Protein AF-A0A101KVS2-F1 (afdb_monomer_lite)

Structure (mmCIF, N/CA/C/O backbone):
data_AF-A0A101KVS2-F1
#
_entry.id   AF-A0A101KVS2-F1
#
loop_
_atom_site.group_PDB
_atom_site.id
_atom_site.type_symbol
_atom_site.label_atom_id
_atom_site.label_alt_id
_atom_site.label_comp_id
_atom_site.label_asym_id
_atom_site.label_entity_id
_atom_site.label_seq_id
_atom_site.pdbx_PDB_ins_code
_atom_site.Cartn_x
_atom_site.Cartn_y
_atom_site.Cartn_z
_atom_site.occupancy
_atom_site.B_iso_or_equiv
_atom_site.auth_seq_id
_atom_site.auth_comp_id
_atom_site.auth_asym_id
_atom_site.auth_atom_id
_atom_site.pdbx_PDB_model_num
ATOM 1 N N . MET A 1 1 ? -32.821 29.462 47.269 1.00 64.25 1 MET A N 1
ATOM 2 C CA . MET A 1 1 ? -32.572 29.800 45.849 1.00 64.25 1 MET A CA 1
AT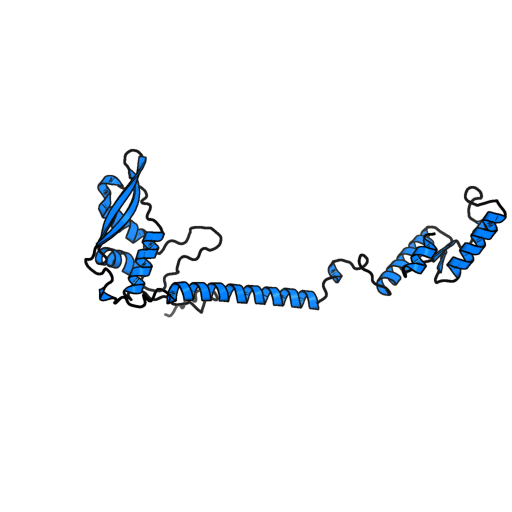OM 3 C C . MET A 1 1 ? -32.422 28.545 44.997 1.00 64.25 1 MET A C 1
ATOM 5 O O . MET A 1 1 ? -33.133 28.435 44.012 1.00 64.25 1 MET A O 1
ATOM 9 N N . GLU A 1 2 ? -31.634 27.556 45.418 1.00 78.12 2 GLU A N 1
ATOM 10 C CA . GLU A 1 2 ? -31.381 26.320 44.649 1.00 78.12 2 GLU A CA 1
ATOM 11 C C . GLU A 1 2 ? -32.613 25.428 44.422 1.00 78.12 2 GLU A C 1
ATOM 13 O O . GLU A 1 2 ? -32.857 24.999 43.302 1.00 78.12 2 GLU A O 1
ATOM 18 N N . TYR A 1 3 ? -33.450 25.205 45.444 1.00 80.75 3 TYR A N 1
ATOM 19 C CA . TYR A 1 3 ? -34.675 24.401 45.292 1.00 80.75 3 TYR A CA 1
ATOM 20 C C . TYR A 1 3 ? -35.620 24.968 44.220 1.00 80.75 3 TYR A C 1
ATOM 22 O O . TYR A 1 3 ? -36.152 24.237 43.391 1.00 80.75 3 TYR A O 1
ATOM 30 N N . ASN A 1 4 ? -35.807 26.292 44.205 1.00 82.00 4 ASN A N 1
ATOM 31 C CA . ASN A 1 4 ? -36.652 26.946 43.204 1.00 82.00 4 ASN A CA 1
ATOM 32 C C . ASN A 1 4 ? -36.005 26.906 41.813 1.00 82.00 4 ASN A C 1
ATOM 34 O O . ASN A 1 4 ? -36.716 26.735 40.830 1.00 82.00 4 ASN A O 1
ATOM 38 N N . PHE A 1 5 ? -34.677 27.028 41.740 1.00 83.62 5 PHE A N 1
ATOM 39 C CA . PHE A 1 5 ? -33.936 26.905 40.488 1.00 83.62 5 PHE A CA 1
ATOM 40 C C . PHE A 1 5 ? -34.090 25.507 39.882 1.00 83.62 5 PHE A C 1
ATOM 42 O O . PHE A 1 5 ? -34.409 25.383 38.705 1.00 83.62 5 PHE A O 1
ATOM 49 N N . ALA A 1 6 ? -33.948 24.451 40.687 1.00 82.38 6 ALA A N 1
ATOM 50 C CA . ALA A 1 6 ? -34.135 23.080 40.220 1.00 82.38 6 ALA A CA 1
ATOM 51 C C . ALA A 1 6 ? -35.555 22.850 39.671 1.00 82.38 6 ALA A C 1
ATOM 53 O O . ALA A 1 6 ? -35.713 22.231 38.620 1.00 82.38 6 ALA A O 1
ATOM 54 N N . LEU A 1 7 ? -36.574 23.422 40.326 1.00 81.38 7 LEU A N 1
ATOM 55 C CA . LEU A 1 7 ? -37.957 23.381 39.841 1.00 81.38 7 LEU A CA 1
ATOM 56 C C . LEU A 1 7 ? -38.142 24.111 38.502 1.00 81.38 7 LEU A C 1
ATOM 58 O O . LEU A 1 7 ? -38.826 23.595 37.625 1.00 81.38 7 LEU A O 1
ATOM 62 N N . GLN A 1 8 ? -37.546 25.294 38.338 1.00 84.75 8 GLN A N 1
ATOM 63 C CA . GLN A 1 8 ? -37.640 26.076 37.098 1.00 84.75 8 GLN A CA 1
ATOM 64 C C . GLN A 1 8 ? -36.899 25.405 35.937 1.00 84.75 8 GLN A C 1
ATOM 66 O O . GLN A 1 8 ? -37.408 25.355 34.821 1.00 84.75 8 GLN A O 1
ATOM 71 N N . SER A 1 9 ? -35.735 24.824 36.216 1.00 83.12 9 SER A N 1
ATOM 72 C CA . SER A 1 9 ? -34.889 24.130 35.239 1.00 83.12 9 SER A CA 1
ATOM 73 C C . SER A 1 9 ? -35.355 22.699 34.938 1.00 83.12 9 SER A C 1
ATOM 75 O O . SER A 1 9 ? -34.639 21.940 34.287 1.00 83.12 9 SER A O 1
ATOM 77 N N . SER A 1 10 ? -36.539 22.300 35.426 1.00 79.88 10 SER A N 1
ATOM 78 C CA . SER A 1 10 ? -37.093 20.947 35.280 1.00 79.88 10 SER A CA 1
ATOM 79 C C . SER A 1 10 ? -36.122 19.843 35.717 1.00 79.88 10 SER A C 1
ATOM 81 O O . SER A 1 10 ? -36.117 18.759 35.143 1.00 79.88 10 SER A O 1
ATOM 83 N N . ILE A 1 11 ? -35.257 20.106 36.699 1.00 81.31 11 ILE A N 1
ATOM 84 C CA . ILE A 1 11 ? -34.315 19.126 37.253 1.00 81.31 11 ILE A CA 1
ATOM 85 C C . ILE A 1 11 ? -35.070 18.285 38.294 1.00 81.31 11 ILE A C 1
ATOM 87 O O . ILE A 1 11 ? -35.780 18.866 39.118 1.00 81.31 11 ILE A O 1
ATOM 91 N N . PRO A 1 12 ? -34.942 16.943 38.300 1.00 82.19 12 PRO A N 1
ATOM 92 C CA . PRO A 1 12 ? -35.569 16.112 39.315 1.00 82.19 12 PRO A CA 1
ATOM 93 C C . PRO A 1 12 ? -35.141 16.527 40.719 1.00 82.19 12 PRO A C 1
ATOM 95 O O . PRO A 1 12 ? -33.951 16.625 41.019 1.00 82.19 12 PRO A O 1
ATOM 98 N N . VAL A 1 13 ? -36.122 16.767 41.587 1.00 84.75 13 VAL A N 1
ATOM 99 C CA . VAL A 1 13 ? -35.884 17.177 42.971 1.00 84.75 13 VAL A CA 1
ATOM 100 C C . VAL A 1 13 ? -36.275 16.040 43.900 1.00 84.75 13 VAL A C 1
ATOM 102 O O . VAL A 1 13 ? -37.447 15.683 43.997 1.00 84.75 13 VAL A O 1
ATOM 105 N N . LEU A 1 14 ? -35.291 15.503 44.619 1.00 86.88 14 LEU A N 1
ATOM 106 C CA . LEU A 1 14 ? -35.493 14.489 45.649 1.00 86.88 14 LEU A CA 1
ATOM 107 C C . LEU A 1 14 ? -35.476 15.164 47.025 1.00 86.88 14 LEU A C 1
ATOM 109 O O . LEU A 1 14 ? -34.443 15.660 47.472 1.00 86.88 14 LEU A O 1
ATOM 113 N N . GLY A 1 15 ? -36.632 15.220 47.687 1.00 87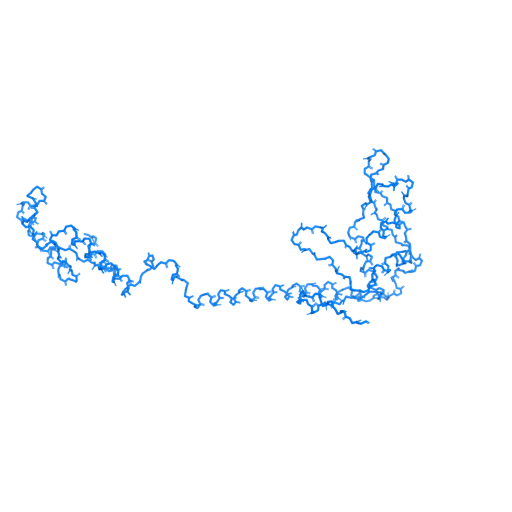.19 15 GLY A N 1
ATOM 114 C CA . GLY A 1 15 ? -36.751 15.822 49.015 1.00 87.19 15 GLY A CA 1
ATOM 115 C C . GLY A 1 15 ? -36.407 14.836 50.131 1.00 87.19 15 GLY A C 1
ATOM 116 O O . GLY A 1 15 ? -37.012 13.768 50.211 1.00 87.19 15 GLY A O 1
ATOM 117 N N . PHE A 1 16 ? -35.511 15.215 51.044 1.00 88.44 16 PHE A N 1
ATOM 118 C CA . PHE A 1 16 ? -35.227 14.460 52.271 1.00 88.44 16 PHE A CA 1
ATOM 119 C C . PHE A 1 16 ? -35.434 15.361 53.482 1.00 88.44 16 PHE A C 1
ATOM 121 O O . PHE A 1 16 ? -34.807 16.412 53.598 1.00 88.44 16 PHE A O 1
ATOM 128 N N . VAL A 1 17 ? -36.338 14.968 54.375 1.00 85.94 17 VAL A N 1
ATOM 129 C CA . VAL A 1 17 ? -36.773 15.806 55.495 1.00 85.94 17 VAL A CA 1
ATOM 130 C C . VAL A 1 17 ? -36.638 15.022 56.795 1.00 85.94 17 VAL A C 1
ATOM 132 O O . VAL A 1 17 ? -37.096 13.890 56.898 1.00 85.94 17 VAL A O 1
ATOM 135 N N . ARG A 1 18 ? -36.024 15.616 57.820 1.00 83.62 18 ARG A N 1
ATOM 136 C CA . ARG A 1 18 ? -35.877 14.942 59.116 1.00 83.62 18 ARG A CA 1
ATOM 137 C C . ARG A 1 18 ? -37.233 14.810 59.798 1.00 83.62 18 ARG A C 1
ATOM 139 O O . ARG A 1 18 ? -37.940 15.809 59.915 1.00 83.62 18 ARG A O 1
ATOM 146 N N . LYS A 1 19 ? -37.630 13.617 60.230 1.00 82.19 19 LYS A N 1
ATOM 147 C CA . LYS A 1 19 ? -38.977 13.382 60.770 1.00 82.19 19 LYS A CA 1
ATOM 148 C C . LYS A 1 19 ? -39.197 14.153 62.073 1.00 82.19 19 LYS A C 1
ATOM 150 O O . LYS A 1 19 ? -40.147 14.931 62.125 1.00 82.19 19 LYS A O 1
ATOM 155 N N . ASP A 1 20 ? -38.277 14.035 63.031 1.00 79.56 20 ASP A N 1
ATOM 156 C CA . ASP A 1 20 ? -38.296 14.788 64.290 1.00 79.56 20 ASP A CA 1
ATOM 157 C C . ASP A 1 20 ? -37.213 15.884 64.330 1.00 79.56 20 ASP A C 1
ATOM 159 O O . ASP A 1 20 ? -36.009 15.614 64.316 1.00 79.56 20 ASP A O 1
ATOM 163 N N . ILE A 1 21 ? -37.657 17.144 64.359 1.00 74.44 21 ILE A N 1
ATOM 164 C CA . ILE A 1 21 ? -36.792 18.331 64.452 1.00 74.44 21 ILE A CA 1
ATOM 165 C C . ILE A 1 21 ? -36.345 18.559 65.905 1.00 74.44 21 ILE A C 1
ATOM 167 O O . ILE A 1 21 ? -35.265 19.097 66.126 1.00 74.44 21 ILE A O 1
ATOM 171 N N . GLY A 1 22 ? -37.129 18.119 66.897 1.00 70.69 22 GLY A N 1
ATOM 172 C CA . GLY A 1 22 ? -36.824 18.299 68.321 1.00 70.69 22 GLY A CA 1
ATOM 173 C C . GLY A 1 22 ? -35.595 17.513 68.784 1.00 70.69 22 GLY A C 1
ATOM 174 O O . GLY A 1 22 ? -34.957 17.882 69.764 1.00 70.69 22 GLY A O 1
ATOM 175 N N . GLN A 1 23 ? -35.217 16.476 68.034 1.00 70.12 23 GLN A N 1
ATOM 176 C CA . GLN A 1 23 ? -33.998 15.688 68.246 1.00 70.12 23 GLN A CA 1
ATOM 177 C C . GLN A 1 23 ? -32.726 16.371 67.714 1.00 70.12 23 GLN A C 1
ATOM 179 O O . GLN A 1 23 ? -31.626 15.831 67.847 1.00 70.12 23 GLN A O 1
ATOM 184 N N . ILE A 1 24 ? -32.843 17.536 67.067 1.00 75.19 24 ILE A N 1
ATOM 185 C CA . ILE A 1 24 ? -31.685 18.314 66.625 1.00 75.19 24 ILE A CA 1
ATOM 186 C C . ILE A 1 24 ? -31.164 19.107 67.832 1.00 75.19 24 ILE A C 1
ATOM 188 O O . ILE A 1 24 ? -31.918 19.891 68.407 1.00 75.19 24 ILE A O 1
ATOM 192 N N . PRO A 1 25 ? -29.882 18.957 68.222 1.00 75.62 25 PRO A N 1
ATOM 193 C CA . PRO A 1 25 ? -29.326 19.714 69.337 1.00 75.62 25 PRO A CA 1
ATOM 194 C C . PRO A 1 25 ? -29.563 21.220 69.175 1.00 75.62 25 PRO A C 1
ATOM 196 O O . PRO A 1 25 ? -29.353 21.768 68.091 1.00 75.62 25 PRO A O 1
ATOM 199 N N . THR A 1 26 ? -29.931 21.907 70.258 1.00 70.38 26 THR A N 1
ATOM 200 C CA . THR A 1 26 ? -30.264 23.345 70.256 1.00 70.38 26 THR A CA 1
ATOM 201 C C . THR A 1 26 ? -29.147 24.219 69.682 1.00 70.38 26 THR A C 1
ATOM 203 O O . THR A 1 26 ? -29.424 25.260 69.098 1.00 70.38 26 THR A O 1
ATOM 206 N N . LYS A 1 27 ? -27.884 23.766 69.757 1.00 74.62 27 LYS A N 1
ATOM 207 C CA . LYS A 1 27 ? -26.731 24.458 69.152 1.00 74.62 27 LYS A CA 1
ATOM 208 C C . LYS A 1 27 ? -26.786 24.555 67.620 1.00 74.62 27 LYS A C 1
ATOM 210 O O . LYS A 1 27 ? -26.046 25.336 67.040 1.00 74.62 27 LYS A O 1
ATOM 215 N N . PHE A 1 28 ? -27.606 23.726 66.977 1.00 71.38 28 PHE A N 1
ATOM 216 C CA . PHE A 1 28 ? -27.804 23.672 65.527 1.00 71.38 28 PHE A CA 1
ATOM 217 C C . PHE A 1 28 ? -29.218 24.101 65.112 1.00 71.38 28 PHE A C 1
ATOM 219 O O . PHE A 1 28 ? -29.586 23.945 63.950 1.00 71.38 28 PHE A O 1
ATOM 226 N N . SER A 1 29 ? -30.017 24.592 66.061 1.00 73.88 29 SER A N 1
ATOM 227 C CA . SER A 1 29 ? -31.403 24.989 65.833 1.00 73.88 29 SER A CA 1
ATOM 228 C C . SER A 1 29 ? -31.544 26.503 65.921 1.00 73.88 29 SER A C 1
ATOM 230 O O . SER A 1 29 ? -30.991 27.141 66.814 1.00 73.88 29 SER A O 1
ATOM 232 N N . GLU A 1 30 ? -32.311 27.071 64.996 1.00 75.38 30 GLU A N 1
ATOM 233 C CA . GLU A 1 30 ? -32.668 28.486 65.015 1.00 75.38 30 GLU A CA 1
ATOM 234 C C . GLU A 1 30 ? -33.667 28.746 66.153 1.00 75.38 30 GLU A C 1
ATOM 236 O O . GLU A 1 30 ? -34.709 28.089 66.254 1.00 75.38 30 GLU A O 1
ATOM 241 N N . ASN A 1 31 ? -33.334 29.680 67.045 1.00 74.81 31 ASN A N 1
ATOM 242 C CA . ASN A 1 31 ? -34.116 29.929 68.259 1.00 74.81 31 ASN A CA 1
ATOM 243 C C . ASN A 1 31 ? -35.069 31.119 68.121 1.00 74.81 31 ASN A C 1
ATOM 245 O O . ASN A 1 31 ? -35.983 31.254 68.937 1.00 74.81 31 ASN A O 1
ATOM 249 N N . THR A 1 32 ? -34.903 31.939 67.080 1.00 83.38 32 THR A N 1
ATOM 250 C CA . THR A 1 32 ? -35.819 33.041 66.772 1.00 83.38 32 THR A CA 1
ATOM 251 C C . THR A 1 32 ? -37.181 32.525 66.293 1.00 83.38 32 THR A C 1
ATOM 253 O O . THR A 1 32 ? -37.280 31.521 65.585 1.00 83.38 32 THR A O 1
ATOM 256 N N . LEU A 1 33 ? -38.258 33.218 66.683 1.00 78.44 33 LEU A N 1
ATOM 257 C CA . LEU A 1 33 ? -39.629 32.870 66.286 1.00 78.44 33 LEU A CA 1
ATOM 258 C C . LEU A 1 33 ? -39.797 32.929 64.756 1.00 78.44 33 LEU A C 1
ATOM 260 O O . LEU A 1 33 ? -40.287 31.980 64.150 1.00 78.44 33 LEU A O 1
ATOM 264 N N . GLU A 1 34 ? -39.271 33.986 64.134 1.00 83.38 34 GLU A N 1
ATOM 265 C CA . GLU A 1 34 ? -39.295 34.193 62.681 1.00 83.38 34 GLU A CA 1
ATOM 266 C C . GLU A 1 34 ? -38.564 33.074 61.913 1.00 83.38 34 GLU A C 1
ATOM 268 O O . GLU A 1 34 ? -39.022 32.607 60.866 1.00 83.38 34 GLU A O 1
ATOM 273 N N . GLY A 1 35 ? -37.432 32.596 62.439 1.00 80.06 35 GLY A N 1
ATOM 274 C CA . GLY A 1 35 ? -36.669 31.507 61.833 1.00 80.06 35 GLY A CA 1
ATOM 275 C C . GLY A 1 35 ? -37.391 30.159 61.893 1.00 80.06 35 GLY A C 1
ATOM 276 O O . GLY A 1 35 ? -37.365 29.399 60.920 1.00 80.06 35 GLY A O 1
ATOM 277 N N . LYS A 1 36 ? -38.105 29.883 62.992 1.00 80.62 36 LYS A N 1
ATOM 278 C CA . LYS A 1 36 ? -38.937 28.675 63.138 1.00 80.62 36 LYS A CA 1
ATOM 279 C C . LYS A 1 36 ? -40.114 28.674 62.163 1.00 80.62 36 LYS A C 1
ATOM 281 O O . LYS A 1 36 ? -40.365 27.652 61.522 1.00 80.62 36 LYS A O 1
ATOM 286 N N . GLU A 1 37 ? -40.775 29.816 61.987 1.00 83.38 37 GLU A N 1
ATOM 287 C CA . GLU A 1 37 ? -41.871 29.976 61.021 1.00 83.38 37 GLU A CA 1
ATOM 288 C C . GLU A 1 37 ? -41.390 29.781 59.575 1.00 83.38 37 GLU A C 1
ATOM 290 O O . GLU A 1 37 ? -41.980 29.009 58.813 1.00 83.38 37 GLU A O 1
ATOM 295 N N . LYS A 1 38 ? -40.258 30.398 59.202 1.00 84.06 38 LYS A N 1
ATOM 296 C CA . LYS A 1 38 ? -39.644 30.230 57.872 1.00 84.06 38 LYS A CA 1
ATOM 297 C C . LYS A 1 38 ? -39.226 28.783 57.598 1.00 84.06 38 LYS A C 1
ATOM 299 O O . LYS A 1 38 ? -39.443 28.281 56.491 1.00 84.06 38 LYS A O 1
ATOM 304 N N . LEU A 1 39 ? -38.667 28.091 58.594 1.00 82.06 39 LEU A N 1
ATOM 305 C CA . LEU A 1 39 ? -38.301 26.678 58.482 1.00 82.06 39 LEU A CA 1
ATOM 306 C C . LEU A 1 39 ? -39.534 25.791 58.274 1.00 82.06 39 LEU A C 1
ATOM 308 O O . LEU A 1 39 ? -39.514 24.895 57.427 1.00 82.06 39 LEU A O 1
ATOM 312 N N . GLN A 1 40 ? -40.618 26.052 59.006 1.00 82.12 40 GLN A N 1
ATOM 313 C CA . GLN A 1 40 ? -41.867 25.309 58.868 1.00 82.12 40 GLN A CA 1
ATOM 314 C C . GLN A 1 40 ? -42.499 25.517 57.485 1.00 82.12 40 GLN A C 1
ATOM 316 O O . GLN A 1 40 ? -42.887 24.538 56.842 1.00 82.12 40 GLN A O 1
ATOM 321 N N . ALA A 1 41 ? -42.522 26.756 56.988 1.00 85.00 41 ALA A N 1
ATOM 322 C CA . ALA A 1 41 ? -43.007 27.070 55.645 1.00 85.00 41 ALA A CA 1
ATOM 323 C C . ALA A 1 41 ? -42.175 26.370 54.554 1.00 85.00 41 ALA A C 1
ATOM 325 O O . ALA A 1 41 ? -42.723 25.773 53.623 1.00 85.00 41 ALA A O 1
ATOM 326 N N . PHE A 1 42 ? -40.843 26.369 54.682 1.00 83.81 42 PHE A N 1
ATOM 327 C CA . PHE A 1 42 ? -39.969 25.656 53.748 1.00 83.81 42 PHE A CA 1
ATOM 328 C C . PHE A 1 42 ? -40.174 24.138 53.809 1.00 83.81 42 PHE A C 1
ATOM 330 O O . PHE A 1 42 ? -40.262 23.482 52.771 1.00 83.81 42 PHE A O 1
ATOM 337 N N . ARG A 1 43 ? -40.322 23.574 55.011 1.00 82.94 43 ARG A N 1
ATOM 338 C CA . ARG A 1 43 ? -40.602 22.147 55.204 1.00 82.94 43 ARG A CA 1
ATOM 339 C C . ARG A 1 43 ? -41.902 21.736 54.520 1.00 82.94 43 ARG A C 1
ATOM 341 O O . ARG A 1 43 ? -41.904 20.752 53.788 1.00 82.94 43 ARG A O 1
ATOM 348 N N . GLN A 1 44 ? -42.979 22.499 54.705 1.00 83.88 44 GLN A N 1
ATOM 349 C CA . GLN A 1 44 ? -44.252 22.252 54.020 1.00 83.88 44 GLN A CA 1
ATOM 350 C C . GLN A 1 44 ? -44.093 22.314 52.498 1.00 83.88 44 GLN A C 1
ATOM 352 O O . GLN A 1 44 ? -44.602 21.447 51.787 1.00 83.88 44 GLN A O 1
ATOM 357 N N . LYS A 1 45 ? -43.315 23.278 51.993 1.00 83.75 45 LYS A N 1
ATOM 358 C CA . LYS A 1 45 ? -43.017 23.392 50.562 1.00 83.75 45 LYS A CA 1
ATOM 359 C C . LYS A 1 45 ? -42.304 22.152 50.020 1.00 83.75 45 LYS A C 1
ATOM 361 O O . LYS A 1 45 ? -42.718 21.626 48.993 1.00 83.75 45 LYS A O 1
ATOM 366 N N . VAL A 1 46 ? -41.280 21.650 50.710 1.00 83.44 46 VAL A N 1
ATOM 367 C CA . VAL A 1 46 ? -40.557 20.434 50.295 1.00 83.44 46 VAL A CA 1
ATOM 368 C C . VAL A 1 46 ? -41.446 19.191 50.400 1.00 83.44 46 VAL A C 1
ATOM 370 O O . VAL A 1 46 ? -41.435 18.360 49.494 1.00 83.44 46 VAL A O 1
ATOM 373 N N . MET A 1 47 ? -42.256 19.088 51.459 1.00 82.56 47 MET A N 1
ATOM 374 C CA . MET A 1 47 ? -43.176 17.965 51.683 1.00 82.56 47 MET A CA 1
ATOM 375 C C . MET A 1 47 ? -44.374 17.933 50.722 1.00 82.56 47 MET A C 1
ATOM 377 O O . MET A 1 47 ? -45.018 16.898 50.601 1.00 82.56 47 MET A O 1
ATOM 381 N N . SER A 1 48 ? -44.662 19.028 50.010 1.00 79.56 48 SER A N 1
ATOM 382 C CA . SER A 1 48 ? -45.696 19.063 48.961 1.00 79.56 48 SER A CA 1
ATOM 383 C C . SER A 1 48 ? -45.344 18.240 47.710 1.00 79.56 48 SER A C 1
ATOM 385 O O . SER A 1 48 ? -46.197 18.000 46.855 1.00 79.56 48 SER A O 1
ATOM 387 N N . LYS A 1 49 ? -44.083 17.808 47.585 1.00 77.06 49 LYS A N 1
ATOM 388 C CA . LYS A 1 49 ? -43.573 16.934 46.522 1.00 77.06 49 LYS A CA 1
ATOM 389 C C . LYS A 1 49 ? -43.137 15.593 47.111 1.00 77.06 49 LYS A C 1
ATOM 391 O O . LYS A 1 49 ? -43.086 15.423 48.327 1.00 77.06 49 LYS A O 1
ATOM 396 N N . THR A 1 50 ? -42.797 14.640 46.243 1.00 76.69 50 THR A N 1
ATOM 397 C CA . THR A 1 50 ? -42.265 13.336 46.652 1.00 76.69 50 THR A CA 1
ATOM 398 C C . THR A 1 50 ? -41.033 13.532 47.533 1.00 76.69 50 THR A C 1
ATOM 400 O O . THR A 1 50 ? -39.962 13.915 47.061 1.00 76.69 50 THR A O 1
ATOM 403 N N . CYS A 1 51 ? -41.197 13.287 48.828 1.00 84.06 51 CYS A N 1
ATOM 404 C CA . CYS A 1 51 ? -40.148 13.441 49.820 1.00 84.06 51 CYS A CA 1
ATOM 405 C C . CYS A 1 51 ? -40.082 12.200 50.708 1.00 84.06 51 CYS A C 1
ATOM 407 O O . CYS A 1 51 ? -41.061 11.463 50.850 1.00 84.06 51 CYS A O 1
ATOM 409 N N . ARG A 1 52 ? -38.914 11.953 51.298 1.00 84.69 52 ARG A N 1
ATOM 410 C CA . ARG A 1 52 ? -38.727 10.892 52.285 1.00 84.69 52 ARG A CA 1
ATOM 411 C C . ARG A 1 52 ? -38.354 11.468 53.633 1.00 84.69 52 ARG A C 1
ATOM 413 O O . ARG A 1 52 ? -37.539 12.387 53.727 1.00 84.69 52 ARG A O 1
ATOM 420 N N . LEU A 1 53 ? -38.968 10.898 54.661 1.00 85.56 53 LEU A N 1
ATOM 421 C CA . LEU A 1 53 ? -38.645 11.199 56.042 1.00 85.56 53 LEU A CA 1
ATOM 422 C C . LEU A 1 53 ? -37.493 10.307 56.504 1.00 85.56 53 LEU A C 1
ATOM 424 O O . LEU A 1 53 ? -37.420 9.155 56.084 1.00 85.56 53 LEU A O 1
ATOM 428 N N . PHE A 1 54 ? -36.604 10.845 57.335 1.00 86.88 54 PHE A N 1
ATOM 429 C CA . PHE A 1 54 ? -35.524 10.081 57.963 1.00 86.88 54 PHE A CA 1
ATOM 430 C C . PHE A 1 54 ? -35.344 10.491 59.429 1.00 86.88 54 PHE A C 1
ATOM 432 O O . PHE A 1 54 ? -35.537 11.660 59.778 1.00 86.88 54 PHE A O 1
ATOM 439 N N . ASP A 1 55 ? -34.942 9.539 60.267 1.00 83.75 55 ASP A N 1
ATOM 440 C CA . ASP A 1 55 ? -34.641 9.731 61.689 1.00 83.75 55 ASP A CA 1
ATOM 441 C C . ASP A 1 55 ? -33.131 9.640 61.980 1.00 83.75 55 ASP A C 1
ATOM 443 O O . ASP A 1 55 ? -32.624 10.315 62.880 1.00 83.75 55 ASP A O 1
ATOM 447 N N . SER A 1 56 ? -32.381 8.869 61.180 1.00 84.31 56 SER A N 1
ATOM 448 C CA . SER A 1 56 ? -30.937 8.643 61.358 1.00 84.31 56 SER A CA 1
ATOM 449 C C . SER A 1 56 ? -30.110 8.921 60.096 1.00 84.31 56 SER A C 1
ATOM 451 O O . SER A 1 56 ? -30.620 8.928 58.976 1.00 84.31 56 SER A O 1
ATOM 453 N N . ALA A 1 57 ? -28.796 9.116 60.264 1.00 84.25 57 ALA A N 1
ATOM 454 C CA . ALA A 1 57 ? -27.873 9.309 59.141 1.00 84.25 57 ALA A CA 1
ATOM 455 C C . ALA A 1 57 ? -27.789 8.073 58.222 1.00 84.25 57 ALA A C 1
ATOM 457 O O . ALA A 1 57 ? -27.687 8.213 57.005 1.00 84.25 57 ALA A O 1
ATOM 458 N N . SER A 1 58 ? -27.879 6.865 58.793 1.00 82.75 58 SER A N 1
ATOM 459 C CA . SER A 1 58 ? -27.893 5.612 58.025 1.00 82.75 58 SER A CA 1
ATOM 460 C C . SER A 1 58 ? -29.150 5.501 57.156 1.00 82.75 58 SER A C 1
ATOM 462 O O . SER A 1 58 ? -29.066 5.185 55.968 1.00 82.75 58 SER A O 1
ATOM 464 N N . GLU A 1 59 ? -30.311 5.846 57.718 1.00 85.00 59 GLU A N 1
ATOM 465 C CA . GLU A 1 59 ? -31.580 5.859 56.989 1.00 85.00 59 GLU A CA 1
ATOM 466 C C . GLU A 1 59 ? -31.580 6.890 55.856 1.00 85.00 59 GLU A C 1
ATOM 468 O O . GLU A 1 59 ? -32.029 6.584 54.750 1.00 85.00 59 GLU A O 1
ATOM 473 N N . LEU A 1 60 ? -31.005 8.075 56.092 1.00 86.62 60 LEU A N 1
ATOM 474 C CA . LEU A 1 60 ? -30.813 9.079 55.048 1.00 86.62 60 LEU A CA 1
ATOM 475 C C . LEU A 1 60 ? -29.958 8.531 53.899 1.00 86.62 60 LEU A C 1
ATOM 477 O O . LEU A 1 60 ? -30.356 8.651 52.743 1.00 86.62 60 LEU A O 1
ATOM 481 N N . GLY A 1 61 ? -28.827 7.886 54.204 1.00 84.62 61 GLY A N 1
ATOM 482 C CA . GLY A 1 61 ? -27.956 7.281 53.192 1.00 84.62 61 GLY A CA 1
ATOM 483 C C . GLY A 1 61 ? -28.694 6.262 52.316 1.00 84.62 61 GLY A C 1
ATOM 484 O O . GLY A 1 61 ? -28.670 6.362 51.087 1.00 84.62 61 GLY A O 1
ATOM 485 N N . MET A 1 62 ? -29.437 5.338 52.935 1.00 85.94 62 MET A N 1
ATOM 486 C CA . MET A 1 62 ? -30.244 4.347 52.209 1.00 85.94 62 MET A CA 1
ATOM 487 C C . MET A 1 62 ? -31.357 4.991 51.373 1.00 85.94 62 MET A C 1
ATOM 489 O O . MET A 1 62 ? -31.603 4.589 50.231 1.00 85.94 62 MET A O 1
ATOM 493 N N . ALA A 1 63 ? -32.040 5.996 51.925 1.00 85.44 63 ALA A N 1
ATOM 494 C CA . ALA A 1 63 ? -33.099 6.714 51.230 1.00 85.44 63 ALA A CA 1
ATOM 495 C C . ALA A 1 63 ? -32.561 7.473 50.010 1.00 85.44 63 ALA A C 1
ATOM 497 O O . ALA A 1 63 ? -33.208 7.444 48.959 1.00 85.44 63 ALA A O 1
ATOM 498 N N . VAL A 1 64 ? -31.387 8.100 50.128 1.00 87.12 64 VAL A N 1
ATOM 499 C CA . VAL A 1 64 ? -30.715 8.817 49.037 1.00 87.12 64 VAL A CA 1
ATOM 500 C C . VAL A 1 64 ? -30.325 7.854 47.928 1.00 87.12 64 VAL A C 1
ATOM 502 O O . VAL A 1 64 ? -30.751 8.061 46.795 1.00 87.12 64 VAL A O 1
ATOM 505 N N . MET A 1 65 ? -29.611 6.769 48.244 1.00 85.50 65 MET A N 1
ATOM 506 C CA . MET A 1 65 ? -29.194 5.782 47.240 1.00 85.50 65 MET A CA 1
ATOM 507 C C . MET A 1 65 ? -30.396 5.216 46.480 1.00 85.50 65 MET A C 1
ATOM 509 O O . MET A 1 65 ? -30.442 5.276 45.254 1.00 85.50 65 MET A O 1
ATOM 513 N N . LYS A 1 66 ? -31.421 4.737 47.199 1.00 84.44 66 LYS A N 1
ATOM 514 C CA . LYS A 1 66 ? -32.608 4.136 46.572 1.00 84.44 66 LYS A CA 1
ATOM 515 C C . LYS A 1 66 ? -33.372 5.133 45.704 1.00 84.44 66 LYS A C 1
ATOM 517 O O . LYS A 1 66 ? -33.882 4.757 44.650 1.00 84.44 66 LYS A O 1
ATOM 522 N N . SER A 1 67 ? -33.492 6.380 46.155 1.00 86.38 67 SER A N 1
ATOM 523 C CA . SER A 1 67 ? -34.217 7.411 45.407 1.00 86.38 67 SER A CA 1
ATOM 524 C C . SER A 1 67 ? -33.427 7.860 44.181 1.00 86.38 67 SER A C 1
ATOM 526 O O . SER A 1 67 ? -34.016 7.968 43.114 1.00 86.38 67 SER A O 1
ATOM 528 N N . LEU A 1 68 ? -32.106 8.020 44.297 1.00 86.00 68 LEU A N 1
ATOM 529 C CA . LEU A 1 68 ? -31.232 8.390 43.186 1.00 86.00 68 LEU A CA 1
ATOM 530 C C . LEU A 1 68 ? -31.200 7.309 42.101 1.00 86.00 68 LEU A C 1
ATOM 532 O O . LEU A 1 68 ? -31.430 7.616 40.938 1.00 86.00 68 LEU A O 1
ATOM 536 N N . THR A 1 69 ? -30.995 6.040 42.467 1.00 83.25 69 THR A N 1
ATOM 537 C CA . THR A 1 69 ? -30.999 4.929 41.499 1.00 83.25 69 THR A CA 1
ATOM 538 C C . THR A 1 69 ? -32.349 4.796 40.795 1.00 83.25 69 THR A C 1
ATOM 540 O O . THR A 1 69 ? -32.408 4.529 39.596 1.00 83.25 69 THR A O 1
ATOM 543 N N . ASN A 1 70 ? -33.454 4.991 41.521 1.00 84.62 70 ASN A N 1
ATOM 544 C CA . ASN A 1 70 ? -34.778 4.955 40.911 1.00 84.62 70 ASN A CA 1
ATOM 545 C C . ASN A 1 70 ? -35.005 6.147 39.968 1.00 84.62 70 ASN A C 1
ATOM 547 O O . ASN A 1 70 ? -35.567 5.958 38.894 1.00 84.62 70 ASN A O 1
ATOM 551 N N . GLU A 1 71 ? -34.534 7.338 40.339 1.00 85.25 71 GLU A N 1
ATOM 552 C CA . GLU A 1 71 ? -34.632 8.541 39.508 1.00 85.25 71 GLU A CA 1
ATOM 553 C C . GLU A 1 71 ? -33.798 8.415 38.229 1.00 85.25 71 GLU A C 1
ATOM 555 O O . GLU A 1 71 ? -34.299 8.706 37.149 1.00 85.25 71 GLU A O 1
ATOM 560 N N . MET A 1 72 ? -32.579 7.871 38.325 1.00 82.31 72 MET A N 1
ATOM 561 C CA . MET A 1 72 ? -31.725 7.557 37.171 1.00 82.31 72 MET A CA 1
ATOM 562 C C . MET A 1 72 ? -32.400 6.615 36.170 1.00 82.31 72 MET A C 1
ATOM 564 O O . MET A 1 72 ? -32.161 6.719 34.970 1.00 82.31 72 MET A O 1
ATOM 568 N N . ARG A 1 73 ? -33.252 5.704 36.653 1.00 79.50 73 ARG A N 1
ATOM 569 C CA . ARG A 1 73 ? -33.986 4.755 35.810 1.00 79.50 73 ARG A CA 1
ATOM 570 C C . ARG A 1 73 ? -35.244 5.359 35.184 1.00 79.50 73 ARG A C 1
ATOM 572 O O . ARG A 1 73 ? -35.564 5.023 34.051 1.00 79.50 73 ARG A O 1
ATOM 579 N N . ILE A 1 74 ? -35.983 6.183 35.928 1.00 81.25 74 ILE A N 1
ATOM 580 C CA . ILE A 1 74 ? -37.253 6.770 35.465 1.00 81.25 74 ILE A CA 1
ATOM 581 C C . ILE A 1 74 ? -36.999 7.969 34.544 1.00 81.25 74 ILE A C 1
ATOM 583 O O . ILE A 1 74 ? -37.691 8.121 33.544 1.00 81.25 74 ILE A O 1
ATOM 587 N N . ASN A 1 75 ? -35.996 8.787 34.864 1.00 80.44 75 ASN A N 1
ATOM 588 C CA . ASN A 1 75 ? -35.634 10.003 34.143 1.00 80.44 75 ASN A CA 1
ATOM 589 C C . ASN A 1 75 ? -34.126 9.995 33.816 1.00 80.44 75 ASN A C 1
ATOM 591 O O . ASN A 1 75 ? -33.357 10.721 34.457 1.00 80.44 75 ASN A O 1
ATOM 595 N N . PRO A 1 76 ? -33.674 9.180 32.841 1.00 75.31 76 PRO A N 1
ATOM 596 C CA . PRO A 1 76 ? -32.267 9.135 32.454 1.00 75.31 76 PRO A CA 1
ATOM 597 C C . PRO A 1 76 ? -31.815 10.490 31.892 1.00 75.31 76 PRO A C 1
ATOM 599 O O . PRO A 1 76 ? -32.522 11.125 31.108 1.00 75.31 76 PRO A O 1
ATOM 602 N N . ARG A 1 77 ? -30.626 10.943 32.300 1.00 71.12 77 ARG A N 1
ATOM 603 C CA . ARG A 1 77 ? -30.013 12.203 31.853 1.00 71.12 77 ARG A CA 1
ATOM 604 C C . ARG A 1 77 ? -28.570 11.991 31.427 1.00 71.12 77 ARG A C 1
ATOM 606 O O . ARG A 1 77 ? -27.895 11.079 31.910 1.00 71.12 77 ARG A O 1
ATOM 613 N N . GLU A 1 78 ? -28.094 12.866 30.548 1.00 65.19 78 GLU A N 1
ATOM 614 C CA . GLU A 1 78 ? -26.683 12.934 30.171 1.00 65.19 78 GLU A CA 1
ATOM 615 C C . GLU A 1 78 ? -25.808 13.085 31.427 1.00 65.19 78 GLU A C 1
ATOM 617 O O . GLU A 1 78 ? -26.106 13.875 32.323 1.00 65.19 78 GLU A O 1
ATOM 622 N N . GLY A 1 79 ? -24.766 12.258 31.532 1.00 68.50 79 GLY A N 1
ATOM 623 C CA . GLY A 1 79 ? -23.899 12.168 32.713 1.00 68.50 79 GLY A CA 1
ATOM 624 C C . GLY A 1 79 ? -24.364 11.193 33.806 1.00 68.50 79 GLY A C 1
ATOM 625 O O . GLY A 1 79 ? -23.568 10.861 34.680 1.00 68.50 79 GLY A O 1
ATOM 626 N N . TRP A 1 80 ? -25.607 10.695 33.769 1.00 69.50 80 TRP A N 1
ATOM 627 C CA . TRP A 1 80 ? -26.097 9.632 34.671 1.00 69.50 80 TRP A CA 1
ATOM 628 C C . TRP A 1 80 ? -26.095 8.245 34.023 1.00 69.50 80 TRP A C 1
ATOM 630 O O . TRP A 1 80 ? -26.171 7.236 34.722 1.00 69.50 80 TRP A O 1
ATOM 640 N N . VAL A 1 81 ? -25.992 8.191 32.694 1.00 61.78 81 VAL A N 1
ATOM 641 C CA . VAL A 1 81 ? -25.855 6.943 31.940 1.00 61.78 81 VAL A CA 1
ATOM 642 C C . VAL A 1 81 ? -24.377 6.525 31.941 1.00 61.78 81 VAL A C 1
ATOM 644 O O . VAL A 1 81 ? -23.536 7.291 31.463 1.00 61.78 81 VAL A O 1
ATOM 647 N N . PRO A 1 82 ? -24.024 5.335 32.461 1.00 56.53 82 PRO A N 1
ATOM 648 C CA . PRO A 1 82 ? -22.664 4.811 32.374 1.00 56.53 82 PRO A CA 1
ATOM 649 C C . PRO A 1 82 ? -22.217 4.715 30.909 1.00 56.53 82 PRO A C 1
ATOM 651 O O . PRO A 1 82 ? -22.980 4.244 30.068 1.00 56.53 82 PRO A O 1
ATOM 654 N N . ALA A 1 83 ? -20.977 5.106 30.597 1.00 55.50 83 ALA A N 1
ATOM 655 C CA . ALA A 1 83 ? -20.457 5.202 29.223 1.00 55.50 83 ALA A CA 1
ATOM 656 C C . ALA A 1 83 ? -20.648 3.930 28.364 1.00 55.50 83 ALA A C 1
ATOM 658 O O . ALA A 1 83 ? -20.773 4.015 27.147 1.00 55.50 83 ALA A O 1
ATOM 659 N N . GLN A 1 84 ? -20.728 2.753 28.990 1.00 53.22 84 GLN A N 1
ATOM 660 C CA . GLN A 1 84 ? -20.981 1.473 28.317 1.00 53.22 84 GLN A CA 1
ATOM 661 C C . GLN A 1 84 ? -22.408 1.323 27.759 1.00 53.22 84 GLN A C 1
ATOM 663 O O . GLN A 1 84 ? -22.605 0.544 26.836 1.00 53.22 84 GLN A O 1
ATOM 668 N N . GLN A 1 85 ? -23.392 2.068 28.271 1.00 54.56 85 GLN A N 1
ATOM 669 C CA . GLN A 1 85 ? -24.765 2.106 27.741 1.00 54.56 85 GLN A CA 1
ATOM 670 C C . GLN A 1 85 ? -24.994 3.247 26.737 1.00 54.56 85 GLN A C 1
ATOM 672 O O . GLN A 1 85 ? -26.073 3.336 26.159 1.00 54.56 85 GLN A O 1
ATOM 677 N N . ALA A 1 86 ? -24.001 4.118 26.522 1.00 55.12 86 ALA A N 1
ATOM 678 C CA . ALA A 1 86 ? -24.122 5.257 25.612 1.00 55.12 86 ALA A CA 1
ATOM 679 C C . ALA A 1 86 ? -23.991 4.871 24.127 1.00 55.12 86 ALA A C 1
ATOM 681 O O . ALA A 1 86 ? -24.405 5.642 23.269 1.00 55.12 86 ALA A O 1
ATOM 682 N N . LYS A 1 87 ? -23.446 3.686 23.816 1.00 55.47 87 LYS A N 1
ATOM 683 C CA . LYS A 1 87 ? -23.498 3.100 22.472 1.00 55.47 87 LYS A CA 1
ATOM 684 C C . LYS A 1 87 ? -24.673 2.125 22.426 1.00 55.47 87 LYS A C 1
ATOM 686 O O . LYS A 1 87 ? -24.602 1.044 23.010 1.00 55.47 87 LYS A O 1
ATOM 691 N N . SER A 1 88 ? -25.769 2.514 21.780 1.00 67.81 88 SER A N 1
ATOM 692 C CA . SER A 1 88 ? -26.873 1.595 21.496 1.00 67.81 88 SER A CA 1
ATOM 693 C C . SER A 1 88 ? -26.364 0.437 20.630 1.00 67.81 88 SER A C 1
ATOM 695 O O . SER A 1 88 ? -25.411 0.602 19.870 1.00 67.81 88 SER A O 1
ATOM 697 N N . THR A 1 89 ? -27.021 -0.723 20.663 1.00 66.25 89 THR A N 1
ATOM 698 C CA . THR A 1 89 ? -26.745 -1.830 19.729 1.00 66.25 89 THR A CA 1
ATOM 699 C C . THR A 1 89 ? -26.758 -1.350 18.272 1.00 66.25 89 THR A C 1
ATOM 701 O O . THR A 1 89 ? -25.913 -1.754 17.482 1.00 66.25 89 THR A O 1
ATOM 704 N N . LYS A 1 90 ? -27.639 -0.388 17.959 1.00 72.62 90 LYS A N 1
ATOM 705 C CA . LYS A 1 90 ? -27.715 0.275 16.649 1.00 72.62 90 LYS A CA 1
ATOM 706 C C . LYS A 1 90 ? -26.476 1.103 16.303 1.00 72.62 90 LYS A C 1
ATOM 708 O O . LYS A 1 90 ? -26.112 1.189 15.135 1.00 72.62 90 LYS A O 1
ATOM 713 N N . ASP A 1 91 ? -25.834 1.719 17.292 1.00 72.50 91 ASP A N 1
ATOM 714 C CA . ASP A 1 91 ? -24.616 2.505 17.069 1.00 72.50 91 ASP A CA 1
ATOM 715 C C . ASP A 1 91 ? -23.427 1.585 16.795 1.00 72.50 91 ASP A C 1
ATOM 717 O O . ASP A 1 91 ? -22.607 1.890 15.936 1.00 72.50 91 ASP A O 1
ATOM 721 N N . TYR A 1 92 ? -2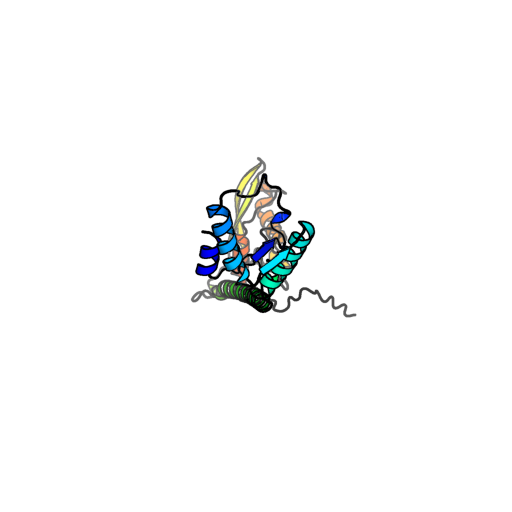3.371 0.431 17.469 1.00 71.19 92 TYR A N 1
ATOM 722 C CA . TYR A 1 92 ? -22.363 -0.595 17.204 1.00 71.19 92 TYR A CA 1
ATOM 723 C C . TYR A 1 92 ? -22.533 -1.227 15.815 1.00 71.19 92 TYR A C 1
ATOM 725 O O . TYR A 1 92 ? -21.555 -1.383 15.087 1.00 71.19 92 TYR A O 1
ATOM 733 N N . GLU A 1 93 ? -23.768 -1.554 15.424 1.00 76.12 93 GLU A N 1
ATOM 734 C CA . GLU A 1 93 ? -24.082 -2.054 14.078 1.00 76.12 93 GLU A CA 1
ATOM 735 C C . GLU A 1 93 ? -23.671 -1.043 13.003 1.00 76.12 93 GLU A C 1
ATOM 737 O O . GLU A 1 93 ? -22.977 -1.401 12.054 1.00 76.12 93 GLU A O 1
ATOM 742 N N . LYS A 1 94 ? -23.994 0.238 13.203 1.00 83.31 94 LYS A N 1
ATOM 743 C CA . LYS A 1 94 ? -23.614 1.314 12.284 1.00 83.31 94 LYS A CA 1
ATOM 744 C C . LYS A 1 94 ? -22.102 1.547 12.227 1.00 83.31 94 LYS A C 1
ATOM 746 O O . LYS A 1 94 ? -21.565 1.787 11.152 1.00 83.31 94 LYS A O 1
ATOM 751 N N . GLU A 1 95 ? -21.404 1.489 13.362 1.00 79.44 95 GLU A N 1
ATOM 752 C CA . GLU A 1 95 ? -19.939 1.599 13.422 1.00 79.44 95 GLU A CA 1
ATOM 753 C C . GLU A 1 95 ? -19.282 0.450 12.647 1.00 79.44 95 GLU A C 1
ATOM 755 O O . GLU A 1 95 ? -18.377 0.685 11.847 1.00 79.44 95 GLU A O 1
ATOM 760 N N . LYS A 1 96 ? -19.798 -0.775 12.800 1.00 82.25 96 LYS A N 1
ATOM 761 C CA . LYS A 1 96 ? -19.342 -1.940 12.040 1.00 82.25 96 LYS A CA 1
ATOM 762 C C . LYS A 1 96 ? -19.600 -1.793 10.536 1.00 82.25 96 LYS A C 1
ATOM 764 O O . LYS A 1 96 ? -18.675 -1.979 9.756 1.00 82.25 96 LYS A O 1
ATOM 769 N N . GLU A 1 97 ? -20.808 -1.400 10.128 1.00 90.25 97 GLU A N 1
ATOM 770 C CA . GLU A 1 97 ? -21.138 -1.156 8.713 1.00 90.25 97 GLU A CA 1
ATOM 771 C C . GLU A 1 97 ? -20.231 -0.090 8.084 1.00 90.25 97 GLU A C 1
ATOM 773 O O . GLU A 1 97 ? -19.768 -0.243 6.953 1.00 90.25 97 GLU A O 1
ATOM 778 N N . LEU A 1 98 ? -19.944 0.987 8.822 1.00 87.88 98 LEU A N 1
ATOM 779 C CA . LEU A 1 98 ? -19.027 2.032 8.372 1.00 87.88 98 LEU A CA 1
ATOM 780 C C . LEU A 1 98 ? -17.599 1.501 8.213 1.00 87.88 98 LEU A C 1
ATOM 782 O O . LEU A 1 98 ? -16.939 1.844 7.233 1.00 87.88 98 LEU A O 1
ATOM 786 N N . HIS A 1 99 ? -17.127 0.658 9.132 1.00 83.75 99 HIS A N 1
ATOM 787 C CA . HIS A 1 99 ? -15.820 0.015 9.012 1.00 83.75 99 HIS A CA 1
ATOM 788 C C . HIS A 1 99 ? -15.738 -0.911 7.791 1.00 83.75 99 HIS A C 1
ATOM 790 O O . HIS A 1 99 ? -14.804 -0.770 6.998 1.00 83.75 99 HIS A O 1
ATOM 796 N N . ASP A 1 100 ? -16.731 -1.778 7.593 1.00 89.38 100 ASP A N 1
ATOM 797 C CA . ASP A 1 100 ? -16.792 -2.706 6.457 1.00 89.38 100 ASP A CA 1
ATOM 798 C C . ASP A 1 100 ? -16.844 -1.943 5.115 1.00 89.38 100 ASP A C 1
ATOM 800 O O . ASP A 1 100 ? -16.191 -2.311 4.128 1.00 89.38 100 ASP A O 1
ATOM 804 N N . LEU A 1 101 ? -17.574 -0.820 5.077 1.00 91.31 101 LEU A N 1
ATOM 805 C CA . LEU A 1 101 ? -17.648 0.052 3.906 1.00 91.31 101 LEU A CA 1
ATOM 806 C C . LEU A 1 101 ? -16.312 0.751 3.627 1.00 91.31 101 LEU A C 1
ATOM 808 O O . LEU A 1 101 ? -15.876 0.792 2.475 1.00 91.31 101 LEU A O 1
ATOM 812 N N . VAL A 1 102 ? -15.645 1.285 4.655 1.00 89.25 102 VAL A N 1
ATOM 813 C CA . VAL A 1 102 ? -14.323 1.916 4.510 1.00 89.25 102 VAL A CA 1
ATOM 814 C C . VAL A 1 102 ? -13.300 0.909 3.996 1.00 89.25 102 VAL A C 1
ATOM 816 O O . VAL A 1 102 ? -12.521 1.244 3.101 1.00 89.25 102 VAL A O 1
ATOM 819 N N . GLU A 1 103 ? -13.316 -0.323 4.504 1.00 83.00 103 GLU A N 1
ATOM 820 C CA . GLU A 1 103 ? -12.440 -1.388 4.017 1.00 83.00 103 GLU A CA 1
ATOM 821 C C . GLU A 1 103 ? -12.711 -1.695 2.536 1.00 83.00 103 GLU A C 1
ATOM 823 O O . GLU A 1 103 ? -11.784 -1.716 1.723 1.00 83.00 103 GLU A O 1
ATOM 828 N N . THR A 1 104 ? -13.983 -1.852 2.161 1.00 87.31 104 THR A N 1
ATOM 829 C CA . THR A 1 104 ? -14.397 -2.134 0.778 1.00 87.31 104 THR A CA 1
ATOM 830 C C . THR A 1 104 ? -13.986 -1.014 -0.181 1.00 87.31 104 THR A C 1
ATOM 832 O O . THR A 1 104 ? -13.377 -1.271 -1.220 1.00 87.31 104 THR A O 1
ATOM 835 N N . ILE A 1 105 ? -14.257 0.243 0.183 1.00 86.75 105 ILE A N 1
ATOM 836 C CA . ILE A 1 105 ? -13.891 1.419 -0.618 1.00 86.75 105 ILE A CA 1
ATOM 837 C C . ILE A 1 105 ? -12.372 1.552 -0.733 1.00 86.75 105 ILE A C 1
ATOM 839 O O . ILE A 1 105 ? -11.868 1.929 -1.791 1.00 86.75 105 ILE A O 1
ATOM 843 N N . SER A 1 106 ? -11.626 1.250 0.330 1.00 76.56 106 SER A N 1
ATOM 844 C CA . SER A 1 106 ? -10.161 1.311 0.308 1.00 76.56 106 SER A CA 1
ATOM 845 C C . SER A 1 106 ? -9.583 0.265 -0.645 1.00 76.56 106 SER A C 1
ATOM 847 O O . SER A 1 106 ? -8.750 0.609 -1.486 1.00 76.56 106 SER A O 1
ATOM 849 N N . LYS A 1 107 ? -10.090 -0.977 -0.594 1.00 78.44 107 LYS A N 1
ATOM 850 C CA . LYS A 1 107 ? -9.715 -2.051 -1.530 1.00 78.44 107 LYS A CA 1
ATOM 851 C C . LYS A 1 107 ? -10.025 -1.675 -2.979 1.00 78.44 107 LYS A C 1
ATOM 853 O O . LYS A 1 107 ? -9.162 -1.822 -3.844 1.00 78.44 107 LYS A O 1
ATOM 858 N N . GLU A 1 108 ? -11.213 -1.134 -3.249 1.00 81.94 108 GLU A N 1
ATOM 859 C CA . GLU A 1 108 ? -11.593 -0.734 -4.609 1.00 81.94 108 GLU A CA 1
ATOM 860 C C . GLU A 1 108 ? -10.773 0.466 -5.108 1.00 81.94 108 GLU A C 1
ATOM 862 O O . GLU A 1 108 ? -10.335 0.483 -6.256 1.00 81.94 108 GLU A O 1
ATOM 867 N N . ASN A 1 109 ? -10.467 1.442 -4.248 1.00 78.12 109 ASN A N 1
ATOM 868 C CA . ASN A 1 109 ? -9.578 2.551 -4.602 1.00 78.12 109 ASN A CA 1
ATOM 869 C C . ASN A 1 109 ? -8.173 2.073 -4.972 1.00 78.12 109 ASN A C 1
ATOM 871 O O . ASN A 1 109 ? -7.599 2.548 -5.955 1.00 78.12 109 ASN A O 1
ATOM 875 N N . GLU A 1 110 ? -7.600 1.147 -4.203 1.00 72.94 110 GLU A N 1
ATOM 876 C CA . GLU A 1 110 ? -6.319 0.542 -4.562 1.00 72.94 110 GLU A CA 1
ATOM 877 C C . GLU A 1 110 ? -6.401 -0.194 -5.895 1.00 72.94 110 GLU A C 1
ATOM 879 O O . GLU A 1 110 ? -5.528 -0.016 -6.748 1.00 72.94 110 GLU A O 1
ATOM 884 N N . ARG A 1 111 ? -7.467 -0.970 -6.106 1.00 75.94 111 ARG A N 1
ATOM 885 C CA . ARG A 1 111 ? -7.700 -1.687 -7.358 1.00 75.94 111 ARG A CA 1
ATOM 886 C C . ARG A 1 111 ? -7.785 -0.737 -8.549 1.00 75.94 111 ARG A C 1
ATOM 888 O O . ARG A 1 111 ? -7.100 -0.943 -9.548 1.00 75.94 111 ARG A O 1
ATOM 895 N N . LEU A 1 112 ? -8.565 0.337 -8.449 1.00 76.38 112 LEU A N 1
ATOM 896 C CA . LEU A 1 112 ? -8.698 1.339 -9.508 1.00 76.38 112 LEU A CA 1
ATOM 897 C C . LEU A 1 112 ? -7.374 2.061 -9.773 1.00 76.38 112 LEU A C 1
ATOM 899 O O . LEU A 1 112 ? -6.999 2.229 -10.933 1.00 76.38 112 LEU A O 1
ATOM 903 N N . LYS A 1 113 ? -6.613 2.419 -8.731 1.00 72.06 113 LYS A N 1
ATOM 904 C CA . LYS A 1 113 ? -5.262 2.986 -8.886 1.00 72.06 113 LYS A CA 1
ATOM 905 C C . LYS A 1 113 ? -4.319 2.027 -9.617 1.00 72.06 113 LYS A C 1
ATOM 907 O O . LYS A 1 113 ? -3.571 2.473 -10.489 1.00 72.06 113 LYS A O 1
ATOM 912 N N . ARG A 1 114 ? -4.368 0.725 -9.306 1.00 67.81 114 ARG A N 1
ATOM 913 C CA . ARG A 1 114 ? -3.596 -0.316 -10.010 1.00 67.81 114 ARG A CA 1
ATOM 914 C C . ARG A 1 114 ? -4.037 -0.430 -11.465 1.00 67.81 114 ARG A C 1
ATOM 916 O O . ARG A 1 114 ? -3.203 -0.293 -12.348 1.00 67.81 114 ARG A O 1
ATOM 923 N N . ARG A 1 115 ? -5.341 -0.535 -11.735 1.00 69.25 115 ARG A N 1
ATOM 924 C CA . ARG A 1 115 ? -5.895 -0.580 -13.099 1.00 69.25 115 ARG A CA 1
ATOM 925 C C . ARG A 1 115 ? -5.527 0.640 -13.933 1.00 69.25 115 ARG A C 1
ATOM 927 O O . ARG A 1 115 ? -5.220 0.486 -15.108 1.00 69.25 115 ARG A O 1
ATOM 934 N N . ILE A 1 116 ? -5.537 1.839 -13.349 1.00 67.50 116 ILE A N 1
ATOM 935 C CA . ILE A 1 116 ? -5.069 3.048 -14.032 1.00 67.50 116 ILE A CA 1
ATOM 936 C C . ILE A 1 116 ? -3.588 2.887 -14.359 1.00 67.50 116 ILE A C 1
ATOM 938 O O . ILE A 1 116 ? -3.237 2.961 -15.529 1.00 67.50 116 ILE A O 1
ATOM 942 N N . ARG A 1 117 ? -2.731 2.584 -13.379 1.00 64.44 117 ARG A N 1
ATOM 943 C CA . ARG A 1 117 ? -1.286 2.379 -13.591 1.00 64.44 117 ARG A CA 1
ATOM 944 C C . ARG A 1 117 ? -0.985 1.304 -14.645 1.00 64.44 117 ARG A C 1
ATOM 946 O O . ARG A 1 117 ? -0.066 1.457 -15.443 1.00 64.44 117 ARG A O 1
ATOM 953 N N . ASP A 1 118 ? -1.773 0.239 -14.667 1.00 64.56 118 ASP A N 1
ATOM 954 C CA . ASP A 1 118 ? -1.544 -0.924 -15.514 1.00 64.56 118 ASP A CA 1
ATOM 955 C C . ASP A 1 118 ? -2.191 -0.787 -16.902 1.00 64.56 118 ASP A C 1
ATOM 957 O O . ASP A 1 118 ? -1.671 -1.344 -17.869 1.00 64.56 118 ASP A O 1
ATOM 961 N N . GLY A 1 119 ? -3.284 -0.032 -17.023 1.00 58.47 119 GLY A N 1
ATOM 962 C CA . GLY A 1 119 ? -4.019 0.200 -18.268 1.00 58.47 119 GLY A CA 1
ATOM 963 C C . GLY A 1 119 ? -3.611 1.467 -19.028 1.00 58.47 119 GLY A C 1
ATOM 964 O O . GLY A 1 119 ? -3.679 1.475 -20.254 1.00 58.47 119 GLY A O 1
ATOM 965 N N . THR A 1 120 ? -3.144 2.520 -18.344 1.00 52.12 120 THR A N 1
ATOM 966 C CA . THR A 1 120 ? -2.752 3.798 -18.988 1.00 52.12 120 THR A CA 1
ATOM 967 C C . THR A 1 120 ? -1.410 3.752 -19.708 1.00 52.12 120 THR A C 1
ATOM 969 O O . THR A 1 120 ? -1.104 4.656 -20.475 1.00 52.12 120 THR A O 1
ATOM 972 N N . LEU A 1 121 ? -0.635 2.682 -19.536 1.00 53.06 121 LEU A N 1
ATOM 973 C CA . LEU A 1 121 ? 0.593 2.472 -20.295 1.00 53.06 121 LEU A CA 1
ATOM 974 C C . LEU A 1 121 ? 0.358 1.786 -21.645 1.00 53.06 121 LEU A C 1
ATOM 976 O O . LEU A 1 121 ? 1.329 1.398 -22.269 1.00 53.06 121 LEU A O 1
ATOM 980 N N . LYS A 1 122 ? -0.872 1.624 -22.153 1.00 54.44 122 LYS A N 1
ATOM 981 C CA . LYS A 1 122 ? -1.010 1.436 -23.605 1.00 54.44 122 LYS A CA 1
ATOM 982 C C . LYS A 1 122 ? -0.708 2.781 -24.237 1.00 54.44 122 LYS A C 1
ATOM 984 O O . LYS A 1 122 ? -1.557 3.667 -24.226 1.00 54.44 122 LYS A O 1
ATOM 989 N N . ILE A 1 123 ? 0.524 2.938 -24.707 1.00 54.31 123 ILE A N 1
ATOM 990 C CA . ILE A 1 123 ? 1.003 4.152 -25.352 1.00 54.31 123 ILE A CA 1
ATOM 991 C C . ILE A 1 123 ? 0.136 4.371 -26.593 1.00 54.31 123 ILE A C 1
ATOM 993 O O . ILE A 1 123 ? 0.357 3.766 -27.640 1.00 54.31 123 ILE A O 1
ATOM 997 N N . ALA A 1 124 ? -0.924 5.163 -26.451 1.00 52.53 124 ALA A N 1
ATOM 998 C CA . ALA A 1 124 ? -1.850 5.444 -27.529 1.00 52.53 124 ALA A CA 1
ATOM 999 C C . ALA A 1 124 ? -1.077 6.182 -28.631 1.00 52.53 124 ALA A C 1
ATOM 1001 O O . ALA A 1 124 ? -0.803 7.372 -28.509 1.00 52.53 124 ALA A O 1
ATOM 1002 N N . GLY A 1 125 ? -0.676 5.447 -29.672 1.00 59.97 125 GLY A N 1
ATOM 1003 C CA . GLY A 1 125 ? 0.022 5.984 -30.840 1.00 59.97 125 GLY A CA 1
ATOM 1004 C C . GLY A 1 125 ? 1.439 5.459 -31.103 1.00 59.97 125 GLY A C 1
ATOM 1005 O O . GLY A 1 125 ? 1.922 5.702 -32.204 1.00 59.97 125 GLY A O 1
ATOM 1006 N N . LEU A 1 126 ? 2.088 4.725 -30.186 1.00 62.94 126 LEU A N 1
ATOM 1007 C CA . LEU A 1 126 ? 3.371 4.063 -30.490 1.00 62.94 126 LEU A CA 1
ATOM 1008 C C . LEU A 1 126 ? 3.142 2.623 -30.943 1.00 62.94 126 LEU A C 1
ATOM 1010 O O . LEU A 1 126 ? 2.351 1.889 -30.345 1.00 62.94 126 LEU A O 1
ATOM 1014 N N . LYS A 1 127 ? 3.840 2.210 -32.002 1.00 74.75 127 LYS A N 1
ATOM 1015 C CA . LYS A 1 127 ? 3.885 0.804 -32.403 1.00 74.75 127 LYS A CA 1
ATOM 1016 C C . LYS A 1 127 ? 4.923 0.095 -31.541 1.00 74.75 127 LYS A C 1
ATOM 1018 O O . LYS A 1 127 ? 5.932 0.680 -31.164 1.00 74.75 127 LYS A O 1
ATOM 1023 N N . THR A 1 128 ? 4.719 -1.191 -31.278 1.00 76.94 128 THR A N 1
ATOM 1024 C CA . THR A 1 128 ? 5.721 -2.023 -30.589 1.00 76.94 128 THR A CA 1
ATOM 1025 C C . THR A 1 128 ? 7.065 -2.040 -31.320 1.00 76.94 128 THR A C 1
ATOM 1027 O O . THR A 1 128 ? 8.098 -2.140 -30.674 1.00 76.94 128 THR A O 1
ATOM 1030 N N . SER A 1 129 ? 7.066 -1.855 -32.646 1.00 80.81 129 SER A N 1
ATOM 1031 C CA . SER A 1 129 ? 8.276 -1.695 -33.464 1.00 80.81 129 SER A CA 1
ATOM 1032 C C . SER A 1 129 ? 9.128 -0.478 -33.107 1.00 80.81 129 SER A C 1
ATOM 1034 O O . SER A 1 129 ? 10.297 -0.445 -33.472 1.00 80.81 129 SER A O 1
ATOM 1036 N N . ASP A 1 130 ? 8.543 0.523 -32.449 1.00 84.88 130 ASP A N 1
ATOM 1037 C CA . ASP A 1 130 ? 9.222 1.772 -32.096 1.00 84.88 130 ASP A CA 1
ATOM 1038 C C . ASP A 1 130 ? 9.934 1.661 -30.734 1.00 84.88 130 ASP A C 1
ATOM 1040 O O . ASP A 1 130 ? 10.659 2.567 -30.326 1.00 84.88 130 ASP A O 1
ATOM 1044 N N . LEU A 1 131 ? 9.711 0.558 -30.011 1.00 87.56 131 LEU A N 1
ATOM 1045 C CA . LEU A 1 131 ? 10.340 0.272 -28.730 1.00 87.56 131 LEU A CA 1
ATOM 1046 C C . LEU A 1 131 ? 11.672 -0.449 -28.943 1.00 87.56 131 LEU A C 1
ATOM 1048 O O . LEU A 1 131 ? 11.771 -1.361 -29.761 1.00 87.56 131 LEU A O 1
ATOM 1052 N N . ALA A 1 132 ? 12.676 -0.066 -28.154 1.00 90.50 132 ALA A N 1
ATOM 1053 C CA . ALA A 1 132 ? 13.981 -0.717 -28.159 1.00 90.50 132 ALA A CA 1
ATOM 1054 C C . ALA A 1 132 ? 13.848 -2.219 -27.845 1.00 90.50 132 ALA A C 1
ATOM 1056 O O . ALA A 1 132 ? 13.187 -2.591 -26.878 1.00 90.50 132 ALA A O 1
ATOM 1057 N N . GLN A 1 133 ? 14.458 -3.091 -28.637 1.00 92.25 133 GLN A N 1
ATOM 1058 C CA . GLN A 1 133 ? 14.327 -4.541 -28.486 1.00 92.25 133 GLN A CA 1
ATOM 1059 C C . GLN A 1 133 ? 15.550 -5.284 -29.030 1.00 92.25 133 GLN A C 1
ATOM 1061 O O . GLN A 1 133 ? 16.343 -4.748 -29.801 1.00 92.25 133 GLN A O 1
ATOM 1066 N N . GLY A 1 134 ? 15.706 -6.546 -28.633 1.00 91.50 134 GLY A N 1
ATOM 1067 C CA . GLY A 1 134 ? 16.787 -7.392 -29.129 1.00 91.50 134 GLY A CA 1
ATOM 1068 C C . GLY A 1 134 ? 18.173 -6.819 -28.818 1.00 91.50 134 GLY A C 1
ATOM 1069 O O . GLY A 1 134 ? 18.526 -6.571 -27.663 1.00 91.50 134 GLY A O 1
ATOM 1070 N N . SER A 1 135 ? 18.938 -6.536 -29.873 1.00 94.69 135 SER A N 1
ATOM 1071 C CA . SER A 1 135 ? 20.286 -5.968 -29.794 1.00 94.69 135 SER A CA 1
ATOM 1072 C C . SER A 1 135 ? 20.349 -4.497 -29.366 1.00 94.69 135 SER A C 1
ATOM 1074 O O . SER A 1 135 ? 21.451 -3.997 -29.115 1.00 94.69 135 SER A O 1
ATOM 1076 N N . ASP A 1 136 ? 19.215 -3.791 -29.304 1.00 95.25 136 ASP A N 1
ATOM 1077 C CA . ASP A 1 136 ? 19.181 -2.394 -28.869 1.00 95.25 136 ASP A CA 1
ATOM 1078 C C . ASP A 1 136 ? 19.716 -2.249 -27.442 1.00 95.25 136 ASP A C 1
ATOM 1080 O O . ASP A 1 136 ? 19.438 -3.068 -26.562 1.00 95.25 136 ASP A O 1
ATOM 1084 N N . ARG A 1 137 ? 20.498 -1.190 -27.212 1.00 94.06 137 ARG A N 1
ATOM 1085 C CA . ARG A 1 137 ? 21.216 -0.957 -25.954 1.00 94.06 137 ARG A CA 1
ATOM 1086 C C . ARG A 1 137 ? 20.423 -0.056 -25.010 1.00 94.06 137 ARG A C 1
ATOM 1088 O O . ARG A 1 137 ? 19.888 0.972 -25.417 1.00 94.06 137 ARG A O 1
ATOM 1095 N N . HIS A 1 138 ? 20.415 -0.420 -23.734 1.00 93.38 138 HIS A N 1
ATOM 1096 C CA . HIS A 1 138 ? 19.865 0.344 -22.626 1.00 93.38 138 HIS A CA 1
ATOM 1097 C C . HIS A 1 138 ? 20.977 0.701 -21.631 1.00 93.38 138 HIS A C 1
ATOM 1099 O O . HIS A 1 138 ? 21.810 -0.137 -21.281 1.00 93.38 138 HIS A O 1
ATOM 1105 N N . GLU A 1 139 ? 21.003 1.959 -21.194 1.00 93.81 139 GLU A N 1
ATOM 1106 C CA . GLU A 1 139 ? 22.013 2.475 -20.270 1.00 93.81 139 GLU A CA 1
ATOM 1107 C C . GLU A 1 139 ? 21.487 2.435 -18.830 1.00 93.81 139 GLU A C 1
ATOM 1109 O O . GLU A 1 139 ? 20.544 3.146 -18.482 1.00 93.81 139 GLU A O 1
ATOM 1114 N N . LEU A 1 140 ? 22.121 1.622 -17.988 1.00 91.25 140 LEU A N 1
ATOM 1115 C CA . LEU A 1 140 ? 21.794 1.467 -16.572 1.00 91.25 140 LEU A CA 1
ATOM 1116 C C . LEU A 1 140 ? 22.802 2.219 -15.708 1.00 91.25 140 LEU A C 1
ATOM 1118 O O . LEU A 1 140 ? 24.012 2.054 -15.874 1.00 91.25 140 LEU A O 1
ATOM 1122 N N . LYS A 1 141 ? 22.312 3.014 -14.751 1.00 90.69 141 LYS A N 1
ATOM 1123 C CA . LYS A 1 141 ? 23.168 3.745 -13.809 1.00 90.69 141 LYS A CA 1
ATOM 1124 C C . LYS A 1 141 ? 23.308 2.963 -12.516 1.00 90.69 141 LYS A C 1
ATOM 1126 O O . LYS A 1 141 ? 22.339 2.771 -11.787 1.00 90.69 141 LYS A O 1
ATOM 1131 N N . ILE A 1 142 ? 24.535 2.575 -12.204 1.00 91.62 142 ILE A N 1
ATOM 1132 C CA . ILE A 1 142 ? 24.850 1.735 -11.055 1.00 91.62 142 ILE A CA 1
ATOM 1133 C C . ILE A 1 142 ? 25.722 2.497 -10.065 1.00 91.62 142 ILE A C 1
ATOM 1135 O O . ILE A 1 142 ? 26.617 3.243 -10.456 1.00 91.62 142 ILE A O 1
ATOM 1139 N N . GLY A 1 143 ? 25.457 2.325 -8.777 1.00 90.75 143 GLY A N 1
ATOM 1140 C CA . GLY A 1 143 ? 26.279 2.849 -7.695 1.00 90.75 143 GLY A CA 1
ATOM 1141 C C . GLY A 1 143 ? 27.115 1.747 -7.064 1.00 90.75 143 GLY A C 1
ATOM 1142 O O . GLY A 1 143 ? 26.622 0.645 -6.851 1.00 90.75 143 GLY A O 1
ATOM 1143 N N . PHE A 1 144 ? 28.374 2.019 -6.744 1.00 90.62 144 PHE A N 1
ATOM 1144 C CA . PHE A 1 144 ? 29.166 1.142 -5.881 1.00 90.62 144 PHE A CA 1
ATOM 1145 C C . PHE A 1 144 ? 30.306 1.921 -5.223 1.00 90.62 144 PHE A C 1
ATOM 1147 O O . PHE A 1 144 ? 30.734 2.973 -5.698 1.00 90.62 144 PHE A O 1
ATOM 1154 N N . ASN A 1 145 ? 30.828 1.393 -4.117 1.00 90.06 145 ASN A N 1
ATOM 1155 C CA . ASN A 1 145 ? 32.063 1.909 -3.528 1.00 90.06 145 ASN A CA 1
ATOM 1156 C C . ASN A 1 145 ? 33.255 1.396 -4.336 1.00 90.06 145 ASN A C 1
ATOM 1158 O O . ASN A 1 145 ? 33.382 0.190 -4.515 1.00 90.06 145 ASN A O 1
ATOM 1162 N N . ASN A 1 146 ? 34.139 2.273 -4.800 1.00 83.12 146 ASN A N 1
ATOM 1163 C CA . ASN A 1 146 ? 35.340 1.870 -5.530 1.00 83.12 146 ASN A CA 1
ATOM 1164 C C . ASN A 1 146 ? 36.430 1.306 -4.583 1.00 83.12 146 ASN A C 1
ATOM 1166 O O . ASN A 1 146 ? 36.214 1.120 -3.377 1.00 83.12 146 ASN A O 1
ATOM 1170 N N . ARG A 1 147 ? 37.629 1.020 -5.114 1.00 81.44 147 ARG A N 1
ATOM 1171 C CA . ARG A 1 147 ? 38.765 0.506 -4.319 1.00 81.44 147 ARG A CA 1
ATOM 1172 C C . ARG A 1 147 ? 39.171 1.435 -3.170 1.00 81.44 147 ARG A C 1
ATOM 1174 O O . ARG A 1 147 ? 39.494 0.938 -2.092 1.00 81.44 147 ARG A O 1
ATOM 1181 N N . ASP A 1 148 ? 39.025 2.740 -3.366 1.00 85.69 148 ASP A N 1
ATOM 1182 C CA . ASP A 1 148 ? 39.348 3.788 -2.392 1.00 85.69 148 ASP A CA 1
ATOM 1183 C C . ASP A 1 148 ? 38.199 4.087 -1.414 1.00 85.69 148 ASP A C 1
ATOM 1185 O O . ASP A 1 148 ? 38.274 5.037 -0.639 1.00 85.69 148 ASP A O 1
ATOM 1189 N N . LYS A 1 149 ? 37.135 3.268 -1.422 1.00 84.25 149 LYS A N 1
ATOM 1190 C CA . LYS A 1 149 ? 35.911 3.436 -0.615 1.00 84.25 149 LYS A CA 1
ATOM 1191 C C . LYS A 1 149 ? 35.113 4.706 -0.939 1.00 84.25 149 LYS A C 1
ATOM 1193 O O . LYS A 1 149 ? 34.286 5.123 -0.133 1.00 84.25 149 LYS A O 1
ATOM 1198 N N . ASN A 1 150 ? 35.309 5.280 -2.124 1.00 88.50 150 ASN A N 1
ATOM 1199 C CA . ASN A 1 150 ? 34.502 6.389 -2.615 1.00 88.50 150 ASN A CA 1
ATOM 1200 C C . ASN A 1 150 ? 33.285 5.854 -3.373 1.00 88.50 150 ASN A C 1
ATOM 1202 O O . ASN A 1 150 ? 33.422 5.024 -4.278 1.00 88.50 150 ASN A O 1
ATOM 1206 N N . TYR A 1 151 ? 32.097 6.346 -3.025 1.00 90.12 151 TYR A N 1
ATOM 1207 C CA . TYR A 1 151 ? 30.875 6.016 -3.750 1.00 90.12 151 TYR A CA 1
ATOM 1208 C C . TYR A 1 151 ? 30.910 6.655 -5.139 1.00 90.12 151 TYR A C 1
ATOM 1210 O O . TYR A 1 151 ? 31.024 7.874 -5.267 1.00 90.12 151 TYR A O 1
ATOM 1218 N N . THR A 1 152 ? 30.831 5.826 -6.176 1.00 88.94 152 THR A N 1
ATOM 1219 C CA . THR A 1 152 ? 30.908 6.251 -7.576 1.00 88.94 152 THR A CA 1
ATOM 1220 C C . THR A 1 152 ? 29.702 5.721 -8.339 1.00 88.94 152 THR A C 1
ATOM 1222 O O . THR A 1 152 ? 29.187 4.647 -8.027 1.00 88.94 152 THR A O 1
ATOM 1225 N N . ILE A 1 153 ? 29.247 6.487 -9.332 1.00 89.88 153 ILE A N 1
ATOM 1226 C CA . ILE A 1 153 ? 28.178 6.084 -10.246 1.00 89.88 153 ILE A CA 1
ATOM 1227 C C . ILE A 1 153 ? 28.804 5.754 -11.600 1.00 89.88 153 ILE A C 1
ATOM 1229 O O . ILE A 1 153 ? 29.539 6.572 -12.148 1.00 89.88 153 ILE A O 1
ATOM 1233 N N . PHE A 1 154 ? 28.484 4.581 -12.135 1.00 88.56 154 PHE A N 1
ATOM 1234 C CA . PHE A 1 154 ? 28.887 4.128 -13.463 1.00 88.56 154 PHE A CA 1
ATOM 1235 C C . PHE A 1 154 ? 27.666 3.886 -14.344 1.00 88.56 154 PHE A C 1
ATOM 1237 O O . PHE A 1 154 ? 26.613 3.478 -13.859 1.00 88.56 154 PHE A O 1
ATOM 1244 N N . SER A 1 155 ? 27.829 4.114 -15.643 1.00 90.81 155 SER A N 1
ATOM 1245 C CA . SER A 1 155 ? 26.841 3.748 -16.654 1.00 90.81 155 SER A CA 1
ATOM 1246 C C . SER A 1 155 ? 27.259 2.453 -17.339 1.00 90.81 155 SER A C 1
ATOM 1248 O O . SER A 1 155 ? 28.370 2.361 -17.860 1.00 90.81 155 SER A O 1
ATOM 1250 N N . VAL A 1 156 ? 26.365 1.468 -17.367 1.00 92.00 156 VAL A N 1
ATOM 1251 C CA . VAL A 1 156 ? 26.563 0.192 -18.063 1.00 92.00 156 VAL A CA 1
ATOM 1252 C C . VAL A 1 156 ? 25.594 0.112 -19.237 1.00 92.00 156 VAL A C 1
ATOM 1254 O O . VAL A 1 156 ? 24.395 0.303 -19.063 1.00 92.00 156 VAL A O 1
ATOM 1257 N N . SER A 1 157 ? 26.113 -0.171 -20.433 1.00 94.56 157 SER A N 1
ATOM 1258 C CA . SER A 1 157 ? 25.316 -0.307 -21.657 1.00 94.56 157 SER A CA 1
ATOM 1259 C C . SER A 1 157 ? 25.058 -1.782 -21.968 1.00 94.56 157 SER A C 1
ATOM 1261 O O . SER A 1 157 ? 25.955 -2.501 -22.410 1.00 94.56 157 SER A O 1
ATOM 1263 N N . VAL A 1 158 ? 23.828 -2.237 -21.733 1.00 94.56 158 VAL A N 1
ATOM 1264 C CA . VAL A 1 158 ? 23.409 -3.646 -21.844 1.00 94.56 158 VAL A CA 1
ATOM 1265 C C . VAL A 1 158 ? 22.338 -3.768 -22.925 1.00 94.56 158 VAL A C 1
ATOM 1267 O O . VAL A 1 158 ? 21.507 -2.875 -23.061 1.00 94.56 158 VAL A O 1
ATOM 1270 N N . SER A 1 159 ? 22.354 -4.827 -23.735 1.00 96.12 159 SER A N 1
ATOM 1271 C CA . SER A 1 159 ? 21.286 -5.055 -24.720 1.00 96.12 159 SER A CA 1
ATOM 1272 C C . SER A 1 159 ? 20.014 -5.607 -24.075 1.00 96.12 159 SER A C 1
ATOM 1274 O O . SER A 1 159 ? 20.064 -6.256 -23.027 1.00 96.12 159 SER A O 1
ATOM 1276 N N . TRP A 1 160 ? 18.862 -5.385 -24.709 1.00 94.94 160 TRP A N 1
ATOM 1277 C CA . TRP A 1 160 ? 17.598 -5.966 -24.248 1.00 94.94 160 TRP A CA 1
ATOM 1278 C C . TRP A 1 160 ? 17.596 -7.500 -24.285 1.00 94.94 160 TRP A C 1
ATOM 1280 O O . TRP A 1 160 ? 17.000 -8.109 -23.397 1.00 94.94 160 TRP A O 1
ATOM 1290 N N . ASP A 1 161 ? 18.307 -8.122 -25.230 1.00 94.50 161 ASP A N 1
ATOM 1291 C CA . ASP A 1 161 ? 18.518 -9.576 -25.262 1.00 94.50 161 ASP A CA 1
ATOM 1292 C C . ASP A 1 161 ? 19.287 -10.070 -24.033 1.00 94.50 161 ASP A C 1
ATOM 1294 O O . ASP A 1 161 ? 18.861 -11.028 -23.390 1.00 94.50 161 ASP A O 1
ATOM 1298 N N . GLU A 1 162 ? 20.384 -9.403 -23.658 1.00 94.94 162 GLU A N 1
ATOM 1299 C CA . GLU A 1 162 ? 21.169 -9.754 -22.463 1.00 94.94 162 GLU A CA 1
ATOM 1300 C C . GLU A 1 162 ? 20.327 -9.616 -21.183 1.00 94.94 162 GLU A C 1
ATOM 1302 O O . GLU A 1 162 ? 20.362 -10.493 -20.314 1.00 94.94 162 GLU A O 1
ATOM 1307 N N . ILE A 1 163 ? 19.521 -8.550 -21.086 1.00 93.94 163 ILE A N 1
ATOM 1308 C CA . ILE A 1 163 ? 18.589 -8.345 -19.969 1.00 93.94 163 ILE A CA 1
ATOM 1309 C C . ILE A 1 163 ? 17.570 -9.486 -19.928 1.00 93.94 163 ILE A C 1
ATOM 1311 O O . ILE A 1 163 ? 17.441 -10.152 -18.900 1.00 93.94 163 ILE A O 1
ATOM 1315 N N . PHE A 1 164 ? 16.867 -9.742 -21.035 1.00 91.94 164 PHE A N 1
ATOM 1316 C CA . PHE A 1 164 ? 15.788 -10.726 -21.084 1.00 91.94 164 PHE A CA 1
ATOM 1317 C C . PHE A 1 164 ? 16.286 -12.157 -20.856 1.00 91.94 164 PHE A C 1
ATOM 1319 O O . PHE A 1 164 ? 15.675 -12.891 -20.082 1.00 91.94 164 PHE A O 1
ATOM 1326 N N . GLN A 1 165 ? 17.422 -12.545 -21.443 1.00 92.44 165 GLN A N 1
ATOM 1327 C CA . GLN A 1 165 ? 18.045 -13.852 -21.198 1.00 92.44 165 GLN A CA 1
ATOM 1328 C C . GLN A 1 165 ? 18.407 -14.052 -19.722 1.00 92.44 165 GLN A C 1
ATOM 1330 O O . GLN A 1 165 ? 18.289 -15.160 -19.199 1.00 92.44 165 GLN A O 1
ATOM 1335 N N . THR A 1 166 ? 18.819 -12.980 -19.043 1.00 93.06 166 THR A N 1
ATOM 1336 C CA . THR A 1 166 ? 19.229 -13.022 -17.636 1.00 93.06 166 THR A CA 1
ATOM 1337 C C . THR A 1 166 ? 18.038 -13.105 -16.687 1.00 93.06 166 THR A C 1
ATOM 1339 O O . THR A 1 166 ? 18.049 -13.900 -15.744 1.00 93.06 166 THR A O 1
ATOM 1342 N N . ILE A 1 167 ? 17.017 -12.269 -16.895 1.00 90.50 167 ILE A N 1
ATOM 1343 C CA . ILE A 1 167 ? 15.905 -12.151 -15.944 1.00 90.50 167 ILE A CA 1
ATOM 1344 C C . ILE A 1 167 ? 14.730 -13.066 -16.289 1.00 90.50 167 ILE A C 1
ATOM 1346 O O . ILE A 1 167 ? 14.062 -13.552 -15.380 1.00 90.50 167 ILE A O 1
ATOM 1350 N N . GLY A 1 168 ? 14.523 -13.374 -17.572 1.00 87.50 168 GLY A N 1
ATOM 1351 C CA . GLY A 1 168 ? 13.417 -14.186 -18.085 1.00 87.50 168 GLY A CA 1
ATOM 1352 C C . GLY A 1 168 ? 13.205 -15.519 -17.354 1.00 87.50 168 GLY A C 1
ATOM 1353 O O . GLY A 1 168 ? 12.073 -15.796 -16.960 1.00 87.50 168 GLY A O 1
ATOM 1354 N N . PRO A 1 169 ? 14.252 -16.323 -17.074 1.00 87.69 169 PRO A N 1
ATOM 1355 C CA . PRO A 1 169 ? 14.097 -17.576 -16.332 1.00 87.69 169 PRO A CA 1
ATOM 1356 C C . PRO A 1 169 ? 13.522 -17.393 -14.920 1.00 87.69 169 PRO A C 1
ATOM 1358 O O . PRO A 1 169 ? 12.679 -18.174 -14.488 1.00 87.69 169 PRO A O 1
ATOM 1361 N N . ALA A 1 170 ? 13.937 -16.338 -14.210 1.00 83.69 170 ALA A N 1
ATOM 1362 C CA . ALA A 1 170 ? 13.423 -16.004 -12.878 1.00 83.69 170 ALA A CA 1
ATOM 1363 C C . ALA A 1 170 ? 12.029 -15.353 -12.925 1.00 83.69 170 ALA A C 1
ATOM 1365 O O . ALA A 1 170 ? 11.382 -15.193 -11.890 1.00 83.69 170 ALA A O 1
ATOM 1366 N N . MET A 1 171 ? 11.575 -14.979 -14.123 1.00 79.88 171 MET A N 1
ATOM 1367 C CA . MET A 1 171 ? 10.258 -14.415 -14.385 1.00 79.88 171 MET A CA 1
ATOM 1368 C C . MET A 1 171 ? 9.221 -15.463 -14.815 1.00 79.88 171 MET A C 1
ATOM 1370 O O . MET A 1 171 ? 8.071 -15.109 -15.068 1.00 79.88 171 MET A O 1
ATOM 1374 N N . TYR A 1 172 ? 9.594 -16.744 -14.892 1.00 77.38 172 TYR A N 1
ATOM 1375 C CA . TYR A 1 172 ? 8.669 -17.813 -15.254 1.00 77.38 172 TYR A CA 1
ATOM 1376 C C . TYR A 1 172 ? 7.621 -18.043 -14.150 1.00 77.38 172 TYR A C 1
ATOM 1378 O O . TYR A 1 172 ? 7.956 -18.408 -13.023 1.00 77.38 172 TYR A O 1
ATOM 1386 N N . GLY A 1 173 ? 6.341 -17.860 -14.486 1.00 72.75 173 GLY A N 1
ATOM 1387 C CA . GLY A 1 173 ? 5.211 -18.005 -13.563 1.00 72.75 173 GLY A CA 1
ATOM 1388 C C . GLY A 1 173 ? 4.712 -16.673 -12.990 1.00 72.75 173 GLY A C 1
ATOM 1389 O O . GLY A 1 173 ? 4.852 -15.620 -13.607 1.00 72.75 173 GLY A O 1
ATOM 1390 N N . TYR A 1 174 ? 4.079 -16.719 -11.815 1.00 66.44 174 TYR A N 1
ATOM 1391 C CA . TYR A 1 174 ? 3.536 -15.528 -11.159 1.00 66.44 174 TYR A CA 1
ATOM 1392 C C . TYR A 1 174 ? 4.622 -14.791 -10.379 1.00 66.44 174 TYR A C 1
ATOM 1394 O O . TYR A 1 174 ? 5.153 -15.310 -9.397 1.00 66.44 174 TYR A O 1
ATOM 1402 N N . ILE A 1 175 ? 4.907 -13.552 -10.776 1.00 70.81 175 ILE A N 1
ATOM 1403 C CA . ILE A 1 175 ? 5.784 -12.657 -10.021 1.00 70.81 175 ILE A CA 1
ATOM 1404 C C . ILE A 1 175 ? 4.920 -11.672 -9.249 1.00 70.81 175 ILE A C 1
ATOM 1406 O O . ILE A 1 175 ? 4.158 -10.898 -9.832 1.00 70.81 175 ILE A O 1
ATOM 1410 N N . VAL A 1 176 ? 5.066 -11.671 -7.927 1.00 65.12 176 VAL A N 1
ATOM 1411 C CA . VAL A 1 176 ? 4.421 -10.669 -7.081 1.00 65.12 176 VAL A CA 1
ATOM 1412 C C . VAL A 1 176 ? 5.107 -9.328 -7.317 1.00 65.12 176 VAL A C 1
ATOM 1414 O O . VAL A 1 176 ? 6.311 -9.173 -7.111 1.00 65.12 176 VAL A O 1
ATOM 1417 N N . ARG A 1 177 ? 4.332 -8.343 -7.768 1.00 62.50 177 ARG A N 1
ATOM 1418 C CA . ARG A 1 177 ? 4.804 -6.964 -7.902 1.00 62.50 177 ARG A CA 1
ATOM 1419 C C . ARG A 1 177 ? 5.120 -6.387 -6.521 1.00 62.50 177 ARG A C 1
ATOM 1421 O O . ARG A 1 177 ? 4.401 -6.666 -5.564 1.00 62.50 177 ARG A O 1
ATOM 1428 N N . LYS A 1 178 ? 6.126 -5.510 -6.432 1.00 62.06 178 LYS A N 1
ATOM 1429 C CA . LYS A 1 178 ? 6.404 -4.726 -5.219 1.00 62.06 178 LYS A CA 1
ATOM 1430 C C . LYS A 1 178 ? 5.139 -3.959 -4.800 1.00 62.06 178 LYS A C 1
ATOM 1432 O O . LYS A 1 178 ? 4.723 -3.013 -5.468 1.00 62.06 178 LYS A O 1
ATOM 1437 N N . VAL A 1 179 ? 4.517 -4.388 -3.703 1.00 53.56 179 VAL A N 1
ATOM 1438 C CA . VAL A 1 179 ? 3.521 -3.600 -2.969 1.00 53.56 179 VAL A CA 1
ATOM 1439 C C . VAL A 1 179 ? 4.225 -3.035 -1.745 1.00 53.56 179 VAL A C 1
ATOM 1441 O O . VAL A 1 179 ? 4.914 -3.762 -1.028 1.00 53.56 179 VAL A O 1
ATOM 1444 N N . GLU A 1 180 ? 4.090 -1.731 -1.531 1.00 46.31 180 GLU A N 1
ATOM 1445 C CA . GLU A 1 180 ? 4.561 -1.069 -0.321 1.00 46.31 180 GLU A CA 1
ATOM 1446 C C . GLU A 1 180 ? 3.640 -1.486 0.832 1.00 46.31 180 GLU A C 1
ATOM 1448 O O . GLU A 1 180 ? 2.541 -0.961 0.994 1.00 46.31 180 GLU A O 1
ATOM 1453 N N . GLN A 1 181 ? 4.050 -2.499 1.596 1.00 43.38 181 GLN A N 1
ATOM 1454 C CA . GLN A 1 181 ? 3.319 -2.963 2.771 1.00 43.38 181 GLN A CA 1
ATOM 1455 C C . GLN A 1 181 ? 4.114 -2.585 4.024 1.00 43.38 181 GLN A C 1
ATOM 1457 O O . GLN A 1 181 ? 5.238 -3.042 4.227 1.00 43.38 181 GLN A O 1
ATOM 1462 N N . TYR A 1 182 ? 3.531 -1.732 4.869 1.00 41.44 182 TYR A N 1
ATOM 1463 C CA . TYR A 1 182 ? 4.053 -1.394 6.201 1.00 41.44 182 TYR A CA 1
ATOM 1464 C C . TYR A 1 182 ? 5.503 -0.867 6.249 1.00 41.44 182 TYR A C 1
ATOM 1466 O O . TYR A 1 182 ? 6.222 -1.133 7.212 1.00 41.44 182 TYR A O 1
ATOM 1474 N N . GLY A 1 183 ? 5.945 -0.116 5.233 1.00 44.97 183 GLY A N 1
ATOM 1475 C CA . GLY A 1 183 ? 7.206 0.638 5.284 1.00 44.97 183 GLY A CA 1
ATOM 1476 C C . GLY A 1 183 ? 8.476 -0.205 5.459 1.00 44.97 183 GLY A C 1
ATOM 1477 O O . GLY A 1 183 ? 9.483 0.320 5.933 1.00 44.97 183 GLY A O 1
ATOM 1478 N N . ARG A 1 184 ? 8.452 -1.504 5.119 1.00 40.41 184 ARG A N 1
ATOM 1479 C CA . ARG A 1 184 ? 9.665 -2.331 5.068 1.00 40.41 184 ARG A CA 1
ATOM 1480 C C . ARG A 1 184 ? 10.007 -2.737 3.630 1.00 40.41 184 ARG A C 1
ATOM 1482 O O . ARG A 1 184 ? 9.233 -3.433 2.979 1.00 40.41 184 ARG A O 1
ATOM 1489 N N . ASP A 1 185 ? 11.209 -2.376 3.183 1.00 49.56 185 ASP A N 1
ATOM 1490 C CA . ASP A 1 185 ? 11.796 -2.709 1.871 1.00 49.56 185 ASP A CA 1
ATOM 1491 C C . ASP A 1 185 ? 12.268 -4.178 1.768 1.00 49.56 185 ASP A C 1
ATOM 1493 O O . ASP A 1 185 ? 13.441 -4.459 1.534 1.00 49.56 185 ASP A O 1
ATOM 1497 N N . TYR A 1 186 ? 11.373 -5.154 1.955 1.00 46.50 186 TYR A N 1
ATOM 1498 C CA . TYR A 1 186 ? 11.709 -6.576 1.725 1.00 46.50 186 TYR A CA 1
ATOM 1499 C C . TYR A 1 186 ? 11.327 -7.091 0.329 1.00 46.50 186 TYR A C 1
ATOM 1501 O O . TYR A 1 186 ? 11.625 -8.235 -0.004 1.00 46.50 186 TYR A O 1
ATOM 1509 N N . ASN A 1 187 ? 10.702 -6.264 -0.510 1.00 54.34 187 ASN A N 1
ATOM 1510 C CA . ASN A 1 187 ? 10.162 -6.699 -1.797 1.00 54.34 187 ASN A CA 1
ATOM 1511 C C . ASN A 1 187 ? 11.123 -6.372 -2.948 1.00 54.34 187 ASN A C 1
ATOM 1513 O O . ASN A 1 187 ? 10.978 -5.353 -3.620 1.00 54.34 187 ASN A O 1
ATOM 1517 N N . GLN A 1 188 ? 12.104 -7.249 -3.165 1.00 69.56 188 GLN A N 1
ATOM 1518 C CA . GLN A 1 188 ? 12.916 -7.281 -4.385 1.00 69.56 188 G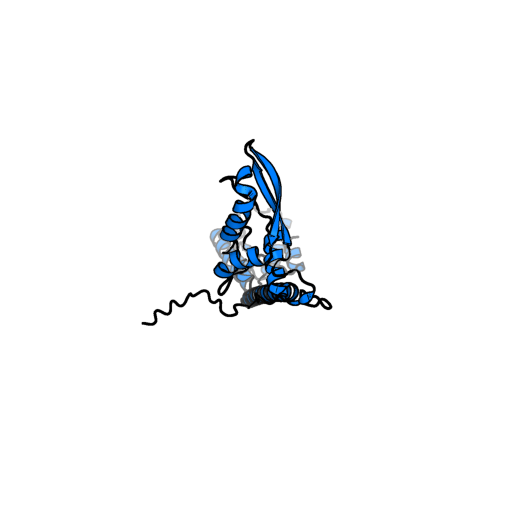LN A CA 1
ATOM 1519 C C . GLN A 1 188 ? 12.288 -8.242 -5.401 1.00 69.56 188 GLN A C 1
ATOM 1521 O O . GLN A 1 188 ? 11.713 -9.260 -5.011 1.00 69.56 188 GLN A O 1
ATOM 1526 N N . TYR A 1 189 ? 12.396 -7.945 -6.699 1.00 79.38 189 TYR A N 1
ATOM 1527 C CA . TYR A 1 189 ? 11.965 -8.903 -7.717 1.00 79.38 189 TYR A CA 1
ATOM 1528 C C . TYR A 1 189 ? 12.849 -10.162 -7.660 1.00 79.38 189 TYR A C 1
ATOM 1530 O O . TYR A 1 189 ? 14.045 -10.060 -7.367 1.00 79.38 189 TYR A O 1
ATOM 1538 N N . PRO A 1 190 ? 12.311 -11.353 -7.986 1.00 83.00 190 PRO A N 1
ATOM 1539 C CA . PRO A 1 190 ? 13.065 -12.610 -7.924 1.00 83.00 190 PRO A CA 1
ATOM 1540 C C . PRO A 1 190 ? 14.301 -12.619 -8.835 1.00 83.00 190 PRO A C 1
ATOM 1542 O O . PRO A 1 190 ? 15.251 -13.355 -8.582 1.00 83.00 190 PRO A O 1
ATOM 1545 N N . PHE A 1 191 ? 14.315 -11.780 -9.874 1.00 87.38 191 PHE A N 1
ATOM 1546 C CA . PHE A 1 191 ? 15.422 -11.659 -10.817 1.00 87.38 191 PHE A CA 1
ATOM 1547 C C . PHE A 1 191 ? 16.517 -10.667 -10.392 1.00 87.38 191 PHE A C 1
ATOM 1549 O O . PHE A 1 191 ? 17.521 -10.563 -11.098 1.00 87.38 191 PHE A O 1
ATOM 1556 N N . ASN A 1 192 ? 16.363 -9.938 -9.275 1.00 88.56 192 ASN A N 1
ATOM 1557 C CA . ASN A 1 192 ? 17.315 -8.896 -8.865 1.00 88.56 192 ASN A CA 1
ATOM 1558 C C . ASN A 1 192 ? 18.755 -9.423 -8.783 1.00 88.56 192 ASN A C 1
ATOM 1560 O O . ASN A 1 192 ? 19.665 -8.784 -9.302 1.00 88.56 192 ASN A O 1
ATOM 1564 N N . ASN A 1 193 ? 18.953 -10.613 -8.207 1.00 87.81 193 ASN A N 1
ATOM 1565 C CA . ASN A 1 193 ? 20.278 -11.229 -8.090 1.00 87.81 193 ASN A CA 1
ATOM 1566 C C . ASN A 1 193 ? 20.897 -11.552 -9.459 1.00 87.81 193 ASN A C 1
ATOM 1568 O O . ASN A 1 193 ? 22.092 -11.340 -9.661 1.00 87.81 193 ASN A O 1
ATOM 1572 N N . SER A 1 194 ? 20.096 -12.049 -10.408 1.00 90.81 194 SER A N 1
ATOM 1573 C CA . SER A 1 194 ? 20.563 -12.342 -11.768 1.00 90.81 194 SER A CA 1
ATOM 1574 C C . SER A 1 194 ? 20.951 -11.060 -12.501 1.00 90.81 194 SER A C 1
ATOM 1576 O O . SER A 1 194 ? 22.007 -11.004 -13.127 1.00 90.81 194 SER A O 1
ATOM 1578 N N . LEU A 1 195 ? 20.132 -10.009 -12.374 1.00 91.38 195 LEU A N 1
ATOM 1579 C CA . LEU A 1 195 ? 20.418 -8.700 -12.958 1.00 91.38 195 LEU A CA 1
ATOM 1580 C C . LEU A 1 195 ? 21.688 -8.080 -12.358 1.00 91.38 195 LEU A C 1
ATOM 1582 O O . LEU A 1 195 ? 22.525 -7.561 -13.094 1.00 91.38 195 LEU A O 1
ATOM 1586 N N . GLU A 1 196 ? 21.870 -8.180 -11.040 1.00 91.31 196 GLU A N 1
ATOM 1587 C CA . GLU A 1 196 ? 23.098 -7.743 -10.374 1.00 91.31 196 GLU A CA 1
ATOM 1588 C C . GLU A 1 196 ? 24.318 -8.513 -10.893 1.00 91.31 196 GLU A C 1
ATOM 1590 O O . GLU A 1 196 ? 25.359 -7.909 -11.141 1.00 91.31 196 GLU A O 1
ATOM 1595 N N . HIS A 1 197 ? 24.200 -9.829 -11.098 1.00 91.06 197 HIS A N 1
ATOM 1596 C CA . HIS A 1 197 ? 25.291 -10.649 -11.622 1.00 91.06 197 HIS A CA 1
ATOM 1597 C C . HIS A 1 197 ? 25.684 -10.256 -13.052 1.00 91.06 197 HIS A C 1
ATOM 1599 O O . HIS A 1 197 ? 26.875 -10.102 -13.329 1.00 91.06 197 HIS A O 1
ATOM 1605 N N . LEU A 1 198 ? 24.699 -10.024 -13.928 1.00 93.06 198 LEU A N 1
ATOM 1606 C CA . LEU A 1 198 ? 24.932 -9.504 -15.277 1.00 93.06 198 LEU A CA 1
ATOM 1607 C C . LEU A 1 198 ? 25.643 -8.152 -15.222 1.00 93.06 198 LEU A C 1
ATOM 1609 O O . LEU A 1 198 ? 26.668 -7.962 -15.857 1.00 93.06 198 LEU A O 1
ATOM 1613 N N . ILE A 1 199 ? 25.145 -7.208 -14.428 1.00 92.44 199 ILE A N 1
ATOM 1614 C CA . ILE A 1 199 ? 25.768 -5.886 -14.305 1.00 92.44 199 ILE A CA 1
ATOM 1615 C C . ILE A 1 199 ? 27.200 -6.004 -13.774 1.00 92.44 199 ILE A C 1
ATOM 1617 O O . ILE A 1 199 ? 28.113 -5.346 -14.278 1.00 92.44 199 ILE A O 1
ATOM 1621 N N . ARG A 1 200 ? 27.421 -6.879 -12.789 1.00 91.44 200 ARG A N 1
ATOM 1622 C CA . ARG A 1 200 ? 28.735 -7.121 -12.195 1.00 91.44 200 ARG A CA 1
ATOM 1623 C C . ARG A 1 200 ? 29.755 -7.602 -13.222 1.00 91.44 200 ARG A C 1
ATOM 1625 O O . ARG A 1 200 ? 30.919 -7.242 -13.075 1.00 91.44 200 ARG A O 1
ATOM 1632 N N . SER A 1 201 ? 29.361 -8.342 -14.263 1.00 91.94 201 SER A N 1
ATOM 1633 C CA . SER A 1 201 ? 30.309 -8.764 -15.303 1.00 91.94 201 SER A CA 1
ATOM 1634 C C . SER A 1 201 ? 30.864 -7.596 -16.124 1.00 91.94 201 SER A C 1
ATOM 1636 O O . SER A 1 201 ? 31.975 -7.706 -16.631 1.00 91.94 201 SER A O 1
ATOM 1638 N N . TYR A 1 202 ? 30.151 -6.467 -16.219 1.00 90.31 202 TYR A N 1
ATOM 1639 C CA . TYR A 1 202 ? 30.642 -5.265 -16.911 1.00 90.31 202 TYR A CA 1
ATOM 1640 C C . TYR A 1 202 ? 31.558 -4.398 -16.050 1.00 90.31 202 TYR A C 1
ATOM 1642 O O . TYR A 1 202 ? 32.386 -3.671 -16.589 1.00 90.31 202 TYR A O 1
ATOM 1650 N N . VAL A 1 203 ? 31.411 -4.454 -14.725 1.00 89.12 203 VAL A N 1
ATOM 1651 C CA . VAL A 1 203 ? 32.145 -3.586 -13.786 1.00 89.12 203 VAL A CA 1
ATOM 1652 C C . VAL A 1 203 ? 33.031 -4.362 -12.818 1.00 89.12 203 VAL A C 1
ATOM 1654 O O . VAL A 1 203 ? 33.392 -3.859 -11.755 1.00 89.12 203 VAL A O 1
ATOM 1657 N N . PHE A 1 204 ? 33.381 -5.605 -13.154 1.00 86.06 204 PHE A N 1
ATOM 1658 C CA . PHE A 1 204 ? 34.113 -6.496 -12.254 1.00 86.06 204 PHE A CA 1
ATOM 1659 C C . PHE A 1 204 ? 35.466 -5.913 -11.817 1.00 86.06 204 PHE A C 1
ATOM 1661 O O . PHE A 1 204 ? 35.817 -5.998 -10.640 1.00 86.06 204 PHE A O 1
ATOM 1668 N N . GLU A 1 205 ? 36.195 -5.265 -12.727 1.00 84.88 205 GLU A N 1
ATOM 1669 C CA . GLU A 1 205 ? 37.503 -4.660 -12.436 1.00 84.88 205 GLU A CA 1
ATOM 1670 C C . GLU A 1 205 ? 37.422 -3.534 -11.390 1.00 84.88 205 GLU A C 1
ATOM 1672 O O . GLU A 1 205 ? 38.290 -3.420 -10.510 1.00 84.88 205 GLU A O 1
ATOM 1677 N N . ASP A 1 206 ? 36.344 -2.749 -11.441 1.00 84.19 206 ASP A N 1
ATOM 1678 C CA . ASP A 1 206 ? 36.124 -1.586 -10.583 1.00 84.19 206 ASP A CA 1
ATOM 1679 C C . ASP A 1 206 ? 35.429 -1.965 -9.267 1.00 84.19 206 ASP A C 1
ATOM 1681 O O . ASP A 1 206 ? 35.907 -1.639 -8.173 1.00 84.19 206 ASP A O 1
ATOM 1685 N N . ALA A 1 207 ? 34.310 -2.689 -9.357 1.00 83.50 207 ALA A N 1
ATOM 1686 C CA . ALA A 1 207 ? 33.458 -3.039 -8.224 1.00 83.50 207 ALA A CA 1
ATOM 1687 C C . ALA A 1 207 ? 33.951 -4.287 -7.470 1.00 83.50 207 ALA A C 1
ATOM 1689 O O . ALA A 1 207 ? 33.822 -4.362 -6.241 1.00 83.50 207 ALA A O 1
ATOM 1690 N N . GLN A 1 208 ? 34.559 -5.254 -8.166 1.00 84.69 208 GLN A N 1
ATOM 1691 C CA . GLN A 1 208 ? 34.950 -6.568 -7.635 1.00 84.69 208 GLN A CA 1
ATOM 1692 C C . GLN A 1 208 ? 33.763 -7.268 -6.942 1.00 84.69 208 GLN A C 1
ATOM 1694 O O . GLN A 1 208 ? 32.705 -7.422 -7.546 1.00 84.69 208 GLN A O 1
ATOM 1699 N N . ASN A 1 209 ? 33.905 -7.648 -5.666 1.00 84.75 209 ASN A N 1
ATOM 1700 C CA . ASN A 1 209 ? 32.857 -8.271 -4.842 1.00 84.75 209 ASN A CA 1
ATOM 1701 C C . ASN A 1 209 ? 32.089 -7.265 -3.963 1.00 84.75 209 ASN A C 1
ATOM 1703 O O . ASN A 1 209 ? 31.399 -7.661 -3.025 1.00 84.75 209 ASN A O 1
ATOM 1707 N N . ARG A 1 210 ? 32.221 -5.955 -4.205 1.00 86.50 210 ARG A N 1
ATOM 1708 C CA . ARG A 1 210 ? 31.499 -4.937 -3.423 1.00 86.50 210 ARG A CA 1
ATOM 1709 C C . ARG A 1 210 ? 30.024 -4.891 -3.820 1.00 86.50 210 ARG A C 1
ATOM 1711 O O . ARG A 1 210 ? 29.663 -5.271 -4.934 1.00 86.50 210 ARG A O 1
ATOM 1718 N N . LYS A 1 211 ? 29.173 -4.419 -2.909 1.00 87.94 211 LYS A N 1
ATOM 1719 C CA . LYS A 1 211 ? 27.739 -4.237 -3.164 1.00 87.94 211 LYS A CA 1
ATOM 1720 C C . LYS A 1 211 ? 27.529 -3.288 -4.350 1.00 87.94 211 LYS A C 1
ATOM 1722 O O . LYS A 1 211 ? 28.167 -2.236 -4.396 1.00 87.94 211 LYS A O 1
ATOM 1727 N N . ILE A 1 212 ? 26.659 -3.687 -5.275 1.00 90.19 212 ILE A N 1
ATOM 1728 C CA . ILE A 1 212 ? 26.202 -2.859 -6.391 1.00 90.19 212 ILE A CA 1
ATOM 1729 C C . ILE A 1 212 ? 24.794 -2.382 -6.046 1.00 90.19 212 ILE A C 1
ATOM 1731 O O . ILE A 1 212 ? 23.924 -3.179 -5.706 1.00 90.19 212 ILE A O 1
ATOM 1735 N N . ASP A 1 213 ? 24.586 -1.077 -6.119 1.00 88.94 213 ASP A N 1
ATOM 1736 C CA . ASP A 1 213 ? 23.302 -0.433 -5.909 1.00 88.94 213 ASP A CA 1
ATOM 1737 C C . ASP A 1 213 ? 22.700 -0.089 -7.279 1.00 88.94 213 ASP A C 1
ATOM 1739 O O . ASP A 1 213 ? 23.209 0.763 -8.011 1.00 88.94 213 ASP A O 1
ATOM 1743 N N . ILE A 1 214 ? 21.611 -0.771 -7.633 1.00 87.81 214 ILE A N 1
ATOM 1744 C CA . ILE A 1 214 ? 20.802 -0.491 -8.826 1.00 87.81 214 ILE A CA 1
ATOM 1745 C C . ILE A 1 214 ? 19.584 0.305 -8.363 1.00 87.81 214 ILE A C 1
ATOM 1747 O O . ILE A 1 214 ? 18.950 -0.054 -7.369 1.00 87.81 214 ILE A O 1
ATOM 1751 N N . LYS A 1 215 ? 19.241 1.388 -9.063 1.00 84.25 215 LYS A N 1
ATOM 1752 C CA . LYS A 1 215 ? 18.055 2.173 -8.710 1.00 84.25 215 LYS A CA 1
ATOM 1753 C C . LYS A 1 215 ? 16.785 1.373 -8.974 1.00 84.25 215 LYS A C 1
ATOM 1755 O O . LYS A 1 215 ? 16.613 0.805 -10.048 1.00 84.25 215 LYS A O 1
ATOM 1760 N N . GLU A 1 216 ? 15.847 1.418 -8.033 1.00 79.88 216 GLU A N 1
ATOM 1761 C CA . GLU A 1 216 ? 14.551 0.743 -8.187 1.00 79.88 216 GLU A CA 1
ATOM 1762 C C . GLU A 1 216 ? 13.777 1.237 -9.415 1.00 79.88 216 GLU A C 1
ATOM 1764 O O . GLU A 1 216 ? 13.146 0.442 -10.105 1.00 79.88 216 GLU A O 1
ATOM 1769 N N . SER A 1 217 ? 13.903 2.526 -9.750 1.00 80.88 217 SER A N 1
ATOM 1770 C CA . SER A 1 217 ? 13.306 3.111 -10.955 1.00 80.88 217 SER A CA 1
ATOM 1771 C C . SER A 1 217 ? 13.776 2.445 -12.248 1.00 80.88 217 SER A C 1
ATOM 1773 O O . SER A 1 217 ? 13.006 2.350 -13.203 1.00 80.88 217 SER A O 1
ATOM 1775 N N . ASP A 1 218 ? 15.029 1.991 -12.291 1.00 85.62 218 ASP A N 1
ATOM 1776 C CA . ASP A 1 218 ? 15.607 1.367 -13.483 1.00 85.62 218 ASP A CA 1
ATOM 1777 C C . ASP A 1 218 ? 15.068 -0.063 -13.626 1.00 85.62 218 ASP A C 1
ATOM 1779 O O . ASP A 1 218 ? 14.696 -0.491 -14.717 1.00 85.62 218 ASP A O 1
ATOM 1783 N N . ILE A 1 219 ? 14.904 -0.764 -12.499 1.00 86.88 219 ILE A N 1
ATOM 1784 C CA . ILE A 1 219 ? 14.263 -2.083 -12.451 1.00 86.88 219 ILE A CA 1
ATOM 1785 C C . ILE A 1 219 ? 12.796 -1.988 -12.893 1.00 86.88 219 ILE A C 1
ATOM 1787 O O . ILE A 1 219 ? 12.352 -2.760 -13.743 1.00 86.88 219 ILE A O 1
ATOM 1791 N N . ASP A 1 220 ? 12.048 -1.014 -12.372 1.00 83.12 220 ASP A N 1
ATOM 1792 C CA . ASP A 1 220 ? 10.658 -0.786 -12.774 1.00 83.12 220 ASP A CA 1
ATOM 1793 C C . ASP A 1 220 ? 10.542 -0.427 -14.262 1.00 83.12 220 ASP A C 1
ATOM 1795 O O . ASP A 1 220 ? 9.606 -0.870 -14.931 1.00 83.12 220 ASP A O 1
ATOM 1799 N N . THR A 1 221 ? 11.509 0.320 -14.803 1.00 86.38 221 THR A N 1
ATOM 1800 C CA . THR A 1 221 ? 11.570 0.652 -16.234 1.00 86.38 221 THR A CA 1
ATOM 1801 C C . THR A 1 221 ? 11.737 -0.603 -17.086 1.00 86.38 221 THR A C 1
ATOM 1803 O O . THR A 1 221 ? 10.987 -0.775 -18.046 1.00 86.38 221 THR A O 1
ATOM 1806 N N . ILE A 1 222 ? 12.643 -1.515 -16.713 1.00 89.31 222 ILE A N 1
ATOM 1807 C CA . ILE A 1 222 ? 12.823 -2.805 -17.400 1.00 89.31 222 ILE A CA 1
ATOM 1808 C C . ILE A 1 222 ? 11.512 -3.598 -17.406 1.00 89.31 222 ILE A C 1
ATOM 1810 O O . ILE A 1 222 ? 11.067 -4.051 -18.460 1.00 89.31 222 ILE A O 1
ATOM 1814 N N . VAL A 1 223 ? 10.855 -3.728 -16.250 1.00 86.69 223 VAL A N 1
ATOM 1815 C CA . VAL A 1 223 ? 9.594 -4.479 -16.127 1.00 86.69 223 VAL A CA 1
ATOM 1816 C C . VAL A 1 223 ? 8.495 -3.850 -16.987 1.00 86.69 223 VAL A C 1
ATOM 1818 O O . VAL A 1 223 ? 7.808 -4.551 -17.729 1.00 86.69 223 VAL A O 1
ATOM 1821 N N . ILE A 1 224 ? 8.330 -2.526 -16.930 1.00 82.75 224 ILE A N 1
ATOM 1822 C CA . ILE A 1 224 ? 7.343 -1.814 -17.752 1.00 82.75 224 ILE A CA 1
ATOM 1823 C C . ILE A 1 224 ? 7.641 -2.006 -19.239 1.00 82.75 224 ILE A C 1
ATOM 1825 O O . ILE A 1 224 ? 6.716 -2.246 -20.013 1.00 82.75 224 ILE A O 1
ATOM 1829 N N . HIS A 1 225 ? 8.906 -1.929 -19.640 1.00 87.69 225 HIS A N 1
ATOM 1830 C CA . HIS A 1 225 ? 9.310 -2.066 -21.033 1.00 87.69 225 HIS A CA 1
ATOM 1831 C C . HIS A 1 225 ? 9.027 -3.467 -21.583 1.00 87.69 225 HIS A C 1
ATOM 1833 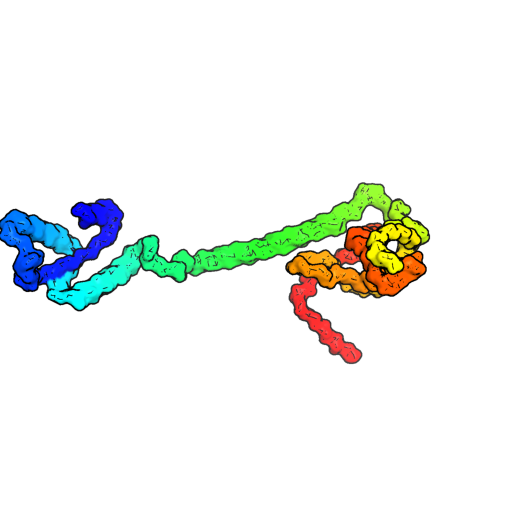O O . HIS A 1 225 ? 8.387 -3.598 -22.624 1.00 87.69 225 HIS A O 1
ATOM 1839 N N . LEU A 1 226 ? 9.385 -4.519 -20.839 1.00 87.75 226 LEU A N 1
ATOM 1840 C CA . LEU A 1 226 ? 9.057 -5.901 -21.211 1.00 87.75 226 LEU A CA 1
ATOM 1841 C C . LEU A 1 226 ? 7.545 -6.128 -21.311 1.00 87.75 226 LEU A C 1
ATOM 1843 O O . LEU A 1 226 ? 7.086 -6.867 -22.183 1.00 87.75 226 LEU A O 1
ATOM 1847 N N . LYS A 1 227 ? 6.755 -5.456 -20.466 1.00 82.69 227 LYS A N 1
ATOM 1848 C CA . LYS A 1 227 ? 5.293 -5.480 -20.572 1.00 82.69 227 LYS A CA 1
ATOM 1849 C C . LYS A 1 227 ? 4.811 -4.818 -21.859 1.00 82.69 227 LYS A C 1
ATOM 1851 O O . LYS A 1 227 ? 3.911 -5.343 -22.505 1.00 82.69 227 LYS A O 1
ATOM 1856 N N . GLN A 1 228 ? 5.386 -3.676 -22.235 1.00 82.19 228 GLN A N 1
ATOM 1857 C CA . GLN A 1 228 ? 5.010 -2.984 -23.472 1.00 82.19 228 GLN A CA 1
ATOM 1858 C C . GLN A 1 228 ? 5.365 -3.777 -24.728 1.00 82.19 228 GLN A C 1
ATOM 1860 O O . GLN A 1 228 ? 4.615 -3.741 -25.700 1.00 82.19 228 GLN A O 1
ATOM 1865 N N . LEU A 1 229 ? 6.460 -4.536 -24.685 1.00 86.38 229 LEU A N 1
ATOM 1866 C CA . LEU A 1 229 ? 6.821 -5.487 -25.736 1.00 86.38 229 LEU A CA 1
ATOM 1867 C C . LEU A 1 229 ? 5.917 -6.734 -25.761 1.00 86.38 229 LEU A C 1
ATOM 1869 O O . LEU A 1 229 ? 5.958 -7.493 -26.724 1.00 86.38 229 LEU A O 1
ATOM 1873 N N . GLY A 1 230 ? 5.083 -6.941 -24.736 1.00 83.94 230 GLY A N 1
ATOM 1874 C CA . GLY A 1 230 ? 4.185 -8.092 -24.630 1.00 83.94 230 GLY A CA 1
ATOM 1875 C C . GLY A 1 230 ? 4.858 -9.366 -24.115 1.00 83.94 230 GLY A C 1
ATOM 1876 O O . GLY A 1 230 ? 4.276 -10.440 -24.221 1.00 83.94 230 GLY A O 1
ATOM 1877 N N . TYR A 1 231 ? 6.065 -9.273 -23.546 1.00 84.12 231 TYR A N 1
ATOM 1878 C CA . TYR A 1 231 ? 6.752 -10.424 -22.948 1.00 84.12 231 TYR A CA 1
ATOM 1879 C C . TYR A 1 231 ? 6.218 -10.791 -21.564 1.00 84.12 231 TYR A C 1
ATOM 1881 O O . TYR A 1 231 ? 6.417 -11.917 -21.112 1.00 84.12 231 TYR A O 1
ATOM 1889 N N . ILE A 1 232 ? 5.551 -9.852 -20.888 1.00 82.38 232 ILE A N 1
ATOM 1890 C CA . ILE A 1 232 ? 4.898 -10.082 -19.599 1.00 82.38 232 ILE A CA 1
ATOM 1891 C C . ILE A 1 232 ? 3.504 -9.464 -19.584 1.00 82.38 232 ILE A C 1
ATOM 1893 O O . ILE A 1 232 ? 3.273 -8.388 -20.138 1.00 82.38 232 ILE A O 1
ATOM 1897 N N . GLU A 1 233 ? 2.590 -10.116 -18.876 1.00 74.44 233 GLU A N 1
ATOM 1898 C CA . GLU A 1 233 ? 1.239 -9.622 -18.633 1.00 74.44 233 GLU A CA 1
ATOM 1899 C C . GLU A 1 233 ? 1.001 -9.474 -17.130 1.00 74.44 233 GLU A C 1
ATOM 1901 O O . GLU A 1 233 ? 1.531 -10.232 -16.317 1.00 74.44 233 GLU A O 1
ATOM 1906 N N . TYR A 1 234 ? 0.204 -8.477 -16.744 1.00 72.50 234 TYR A N 1
ATOM 1907 C CA . TYR A 1 234 ? -0.248 -8.369 -15.361 1.00 72.50 234 TYR A CA 1
ATOM 1908 C C . TYR A 1 234 ? -1.546 -9.143 -15.193 1.00 72.50 234 TYR A C 1
ATOM 1910 O O . TYR A 1 234 ? -2.528 -8.870 -15.882 1.00 72.50 234 TYR A O 1
ATOM 1918 N N . GLN A 1 235 ? -1.553 -10.052 -14.224 1.00 66.44 235 GLN A N 1
ATOM 1919 C CA . GLN A 1 235 ? -2.741 -10.781 -13.813 1.00 66.44 235 GLN A CA 1
ATOM 1920 C C . GLN A 1 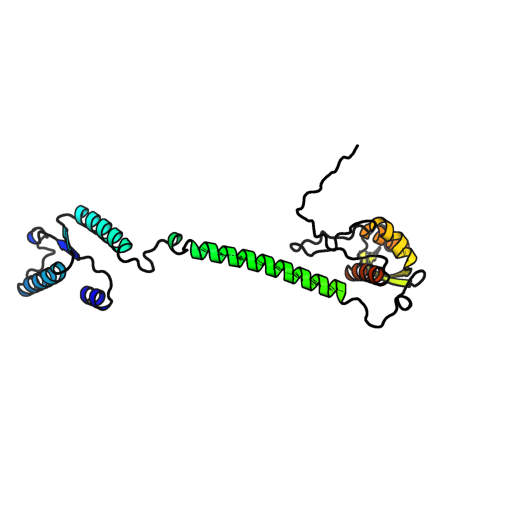235 ? -3.083 -10.422 -12.365 1.00 66.44 235 GLN A C 1
ATOM 1922 O O . GLN A 1 235 ? -2.223 -10.452 -11.485 1.00 66.44 235 GLN A O 1
ATOM 1927 N N . GLU A 1 236 ? -4.344 -10.065 -12.111 1.00 57.56 236 GLU A N 1
ATOM 1928 C CA . GLU A 1 236 ? -4.857 -9.945 -10.745 1.00 57.56 236 GLU A CA 1
ATOM 1929 C C . GLU A 1 236 ? -5.067 -11.358 -10.189 1.00 57.56 236 GLU A C 1
ATOM 1931 O O . GLU A 1 236 ? -5.890 -12.116 -10.713 1.00 57.56 236 GLU A O 1
ATOM 1936 N N . ASN A 1 237 ? -4.352 -11.716 -9.118 1.00 57.28 237 ASN A N 1
ATOM 1937 C CA . ASN A 1 237 ? -4.707 -12.900 -8.347 1.00 57.28 237 ASN A CA 1
ATOM 1938 C C . ASN A 1 237 ? -5.996 -12.586 -7.571 1.00 57.28 237 ASN A C 1
ATOM 1940 O O . ASN A 1 237 ? -5.979 -11.889 -6.561 1.00 57.28 237 ASN A O 1
ATOM 1944 N N . THR A 1 238 ? -7.134 -13.034 -8.096 1.00 52.50 238 THR A N 1
ATOM 1945 C CA . THR A 1 238 ? -8.450 -12.885 -7.448 1.00 52.50 238 THR A CA 1
ATOM 1946 C C . THR A 1 238 ? -8.681 -13.935 -6.358 1.00 52.50 238 THR A C 1
ATOM 1948 O O . THR A 1 238 ? -9.640 -13.817 -5.599 1.00 52.50 238 THR A O 1
ATOM 1951 N N . HIS A 1 239 ? -7.781 -14.919 -6.239 1.00 44.59 239 HIS A N 1
ATOM 1952 C CA . HIS A 1 239 ? -7.790 -15.964 -5.223 1.00 44.59 239 HIS A CA 1
ATOM 1953 C C . HIS A 1 239 ? -6.606 -15.798 -4.262 1.00 44.59 239 HIS A C 1
ATOM 1955 O O . HIS A 1 239 ? -5.607 -16.504 -4.350 1.00 44.59 239 HIS A O 1
ATOM 1961 N N . GLU A 1 240 ? -6.731 -14.889 -3.299 1.00 43.22 240 GLU A N 1
ATOM 1962 C CA . GLU A 1 240 ? -5.918 -14.923 -2.079 1.00 43.22 240 GLU A CA 1
ATOM 1963 C C . GLU A 1 240 ? -6.822 -14.827 -0.844 1.00 43.22 240 GLU A C 1
ATOM 1965 O O . GLU A 1 240 ? -6.796 -13.871 -0.077 1.00 43.22 240 GLU A O 1
ATOM 1970 N N . ASP A 1 241 ? -7.594 -15.892 -0.619 1.00 35.41 241 ASP A N 1
ATOM 1971 C CA . ASP A 1 241 ? -7.568 -16.489 0.714 1.00 35.41 241 ASP A CA 1
ATOM 1972 C C . ASP A 1 241 ? -6.224 -17.219 0.796 1.00 35.41 241 ASP A C 1
ATOM 1974 O O . ASP A 1 241 ? -6.034 -18.238 0.135 1.00 35.41 241 ASP A O 1
ATOM 1978 N N . GLY A 1 242 ? -5.260 -16.655 1.527 1.00 39.66 242 GLY A N 1
ATOM 1979 C CA . GLY A 1 242 ? -3.872 -17.122 1.620 1.00 39.66 242 GLY A CA 1
ATOM 1980 C C . GLY A 1 242 ? -3.697 -18.528 2.211 1.00 39.66 242 GLY A C 1
ATOM 1981 O O . GLY A 1 242 ? -3.125 -18.695 3.287 1.00 39.66 242 GLY A O 1
ATOM 1982 N N . LYS A 1 243 ? -4.147 -19.561 1.500 1.00 29.81 243 LYS A N 1
ATOM 1983 C CA . LYS A 1 243 ? -3.810 -20.961 1.737 1.00 29.81 243 LYS A CA 1
ATOM 1984 C C . LYS A 1 243 ? -3.181 -21.520 0.473 1.00 29.81 243 LYS A C 1
ATOM 1986 O O . LYS A 1 243 ? -3.865 -21.841 -0.492 1.00 29.81 243 LYS A O 1
ATOM 1991 N N . PHE A 1 244 ? -1.863 -21.679 0.518 1.00 30.09 244 PHE A N 1
ATOM 1992 C CA . PHE A 1 244 ? -1.146 -22.583 -0.370 1.00 30.09 244 PHE A CA 1
ATOM 1993 C C . PHE A 1 244 ? -1.783 -23.977 -0.263 1.00 30.09 244 PHE A C 1
ATOM 1995 O O . PHE A 1 244 ? -1.543 -24.692 0.712 1.00 30.09 244 PHE A O 1
ATOM 2002 N N . SER A 1 245 ? -2.595 -24.370 -1.247 1.00 26.55 245 SER A N 1
ATOM 2003 C CA . SER A 1 245 ? -2.903 -25.783 -1.449 1.00 26.55 245 SER A CA 1
ATOM 2004 C C . SER A 1 245 ? -1.640 -26.430 -2.002 1.00 26.55 245 SER A C 1
ATOM 2006 O O . SER A 1 245 ? -1.290 -26.259 -3.168 1.00 26.55 245 SER A O 1
ATOM 2008 N N . ARG A 1 246 ? -0.902 -27.127 -1.137 1.00 31.06 246 ARG A N 1
ATOM 2009 C CA . ARG A 1 246 ? 0.009 -28.175 -1.589 1.00 31.06 246 ARG A CA 1
ATOM 2010 C C . ARG A 1 246 ? -0.863 -29.332 -2.061 1.00 31.06 246 ARG A C 1
ATOM 2012 O O . ARG A 1 246 ? -1.186 -30.211 -1.267 1.00 31.06 246 ARG A O 1
ATOM 2019 N N . ASP A 1 247 ? -1.225 -29.327 -3.337 1.00 28.89 247 ASP A N 1
ATOM 2020 C CA . ASP A 1 247 ? -1.680 -30.549 -3.990 1.00 28.89 247 ASP A CA 1
ATOM 2021 C C . ASP A 1 247 ? -0.466 -31.459 -4.181 1.00 28.89 247 ASP A C 1
ATOM 2023 O O . ASP A 1 247 ? 0.260 -31.391 -5.170 1.00 28.89 247 ASP A O 1
ATOM 2027 N N . ASN A 1 248 ? -0.236 -32.319 -3.189 1.00 34.91 248 ASN A N 1
ATOM 2028 C CA . ASN A 1 248 ? 0.497 -33.557 -3.400 1.00 34.91 248 ASN A CA 1
ATOM 2029 C C . ASN A 1 248 ? -0.408 -34.482 -4.216 1.00 34.91 248 ASN A C 1
ATOM 2031 O O . ASN A 1 248 ? -1.270 -35.163 -3.662 1.00 34.91 248 ASN A O 1
ATOM 2035 N N . SER A 1 249 ? -0.206 -34.491 -5.528 1.00 35.16 249 SER A N 1
ATOM 2036 C CA . SER A 1 249 ? -0.760 -35.508 -6.415 1.00 35.16 249 SER A CA 1
ATOM 2037 C C . SER A 1 249 ? 0.370 -36.427 -6.871 1.00 35.16 249 SER A C 1
ATOM 2039 O O . SER A 1 249 ? 1.188 -36.009 -7.682 1.00 35.16 249 SER A O 1
ATOM 2041 N N . ASN A 1 250 ? 0.376 -37.625 -6.270 1.00 34.06 250 ASN A N 1
ATOM 2042 C CA . ASN A 1 250 ? 0.954 -38.918 -6.676 1.00 34.06 250 ASN A CA 1
ATOM 2043 C C . ASN A 1 250 ? 2.250 -38.958 -7.494 1.00 34.06 250 ASN A C 1
ATOM 2045 O O . ASN A 1 250 ? 2.203 -38.690 -8.713 1.00 34.06 250 ASN A O 1
#

Organism: Rhizobium loti (NCBI:txid381)

Foldseek 3Di:
DVVVVCVVVVHDDEAEEEPDPVPPPPVPDDPDPVRVVVVVVVRVVSVVDHYDYDHDPVRVVVSVVVVVVVCCVVPPDPPSDDPVVVQDPVNVVVVVVVVVVVVVVVVVVVVVVVCCVQVVPPPVPDDLVVAFADQGWDWFWKWWQWPVRDIDIDIDIDHNNLVCVQQVVLVPDDWDDDDPDPPDPPDDTSSPVSVQVSRCVRCCVTHPPTDMDTDPVVVVVSVSSCVNNVVDDDDDPPDPPPDPPPPPDD

pLDDT: mean 77.25, std 15.23, range [26.55, 96.12]

Radius of gyration: 41.44 Å; chains: 1; bounding box: 85×73×104 Å

Secondary structure (DSSP, 8-state):
-HHHHHHHTT----EEEES-STTS-GGGS--SHHHHHHHHHHHHHHHTSSEEEESSHHHHHHHHHHHHHHHHHHS--TTTS-GGGSS-HHHHHHHHHHHHHHHHHHHHHHHHHHHHHHHTTS-TT--GGGS--TT-EEEEEEEEE-TTS-EEEEEEEEEHHHHHHHHGGGGSSPPPP----TT------TTHHHHHHHHHHHSHHHHTTSPEEE-HHHHHHHHHHHHHTTS---------SS--------

Sequence (250 aa):
MEYNFALQSSIPVLGFVRKDIGQIPTKFSENTLEGKEKLQAFRQKVMSKTCRLFDSASELGMAVMKSLTNEMRINPREGWVPAQQAKSTKDYEKEKELHDLVETISKENERLKRRIRDGTLKIAGLKTSDLAQGSDRHELKIGFNNRDKNYTIFSVSVSWDEIFQTIGPAMYGYIVRKVEQYGRDYNQYPFNNSLEHLIRSYVFEDAQNRKIDIKESDIDTIVIHLKQLGYIEYQENTHEDGKFSRDNSN